Protein AF-Q5XVR6-F1 (afdb_monomer_lite)

Foldseek 3Di:
DDDDDAPAAEDEEEAQDKDKDKFFAPDDPDFQQAKWKWFDDPPRDIDTDDAPDCDPPDQKYQDDGRDRIRMIIGGRDDQVNFGKMWIAHPVGHTGHIYGYHYDYPPPPPVQPLVNVLVPLPPDDCVVVVVLLVQLVVLLVVLVVVVVVVVCVVPVPDDDDDDSLLVLLQLVLVLSSDDDPSNVVSCVNSRHDPPSSCNLVSSVVVQVVCVVPDDHDDDDDDDPVDDDDPSSVVSSVD

Sequence (237 aa):
SLKVESFHTTVKVLEGSNVFLPCYLPSTSGVISNARWFKETGAGQRTRLNTEDVTSGEKIELLSPNEQDQTIMMREVATGDAGVYVCESVTGEKLNSLHLEVEALPTSSPRSCNDLVEELQPCQEENSRTAEPILRESMTEFSMKLYSYLKQEQPSSNLLFSPISIGSILSHLLLGASGNTRMALEGAICVPHDFHCVHLQMKKQKEKMGESLQMASQIYYNSQMNLSESFSRRSVE

Radius of gyration: 27.75 Å; chains: 1; bounding box: 68×44×72 Å

Secondary structure (DSSP, 8-state):
-------EEEEEEETT--EEE--B----SS---PPEEEEEETTTEEEEPP-S---TT-SEEESSTTSSB-PEEE-S--GGG-EEEEEE-TT--EEEEEEEEEEPP-------HHHHHHTS----GGGHHHHHHHHHHHHHHHHHHHHHHHHHHSTTS-----HHHHHHHHHHHHTT--HHHHHHHHHHTTPPTT-TTHHHHHHHHHHHHTTT----------TTS---HHHHHHHH-

InterPro domains:
  IPR000215 Serpin family [PTHR11461] (136-234)
  IPR003599 Immunoglobulin domain subtype [SM00409] (8-103)
  IPR007110 Immunoglobulin-like domain [PS50835] (1-103)
  IPR013106 Immunoglobulin V-set domain [PF07686] (9-93)
  IPR013783 Immunoglobulin-like fold [G3DSA:2.60.40.10] (2-107)
  IPR023796 Serpin domain [PF00079] (138-234)
  IPR036179 Immunoglobulin-like domain superfamily [SSF48726] (9-103)
  IPR036186 Serpin superfamily [SSF56574] (100-234)
  IPR042178 Serpin superfamily, domain 1 [G3DSA:3.30.497.10] (110-237)

pLDDT: mean 81.24, std 14.94, range [28.8, 97.25]

Structure (mmCIF, N/CA/C/O backbone):
data_AF-Q5XVR6-F1
#
_entry.id   AF-Q5XVR6-F1
#
loop_
_atom_site.group_PDB
_atom_site.id
_atom_site.type_symbol
_atom_site.label_atom_id
_atom_site.label_alt_id
_atom_site.label_comp_id
_atom_site.label_asym_id
_atom_site.label_entity_id
_atom_site.label_seq_id
_atom_site.pdbx_PDB_ins_code
_atom_site.Cartn_x
_atom_site.Cartn_y
_atom_site.Cartn_z
_atom_site.occupancy
_atom_site.B_iso_or_equiv
_atom_site.auth_seq_id
_atom_site.auth_comp_id
_atom_site.auth_asym_id
_atom_site.auth_atom_id
_atom_site.pdbx_PDB_model_num
ATOM 1 N N . SER A 1 1 ? 45.747 11.291 -29.936 1.00 33.72 1 SER A N 1
ATOM 2 C CA . SER A 1 1 ? 44.433 10.688 -30.219 1.00 33.72 1 SER A CA 1
ATOM 3 C C . SER A 1 1 ? 43.939 9.963 -28.987 1.00 33.72 1 SER A C 1
ATOM 5 O O . SER A 1 1 ? 44.465 8.904 -28.671 1.00 33.72 1 SER A O 1
ATOM 7 N N . LEU A 1 2 ? 43.008 10.568 -28.250 1.00 28.80 2 LEU A N 1
ATOM 8 C CA . LEU A 1 2 ? 42.345 9.928 -27.114 1.00 28.80 2 LEU A CA 1
ATOM 9 C C . LEU A 1 2 ? 41.277 8.986 -27.679 1.00 28.80 2 LEU A C 1
ATOM 11 O O . LEU A 1 2 ? 40.280 9.443 -28.227 1.00 28.80 2 LEU A O 1
ATOM 15 N N . LYS A 1 3 ? 41.534 7.677 -27.625 1.00 34.81 3 LYS A N 1
ATOM 16 C CA . LYS A 1 3 ? 40.495 6.667 -27.838 1.00 34.81 3 LYS A CA 1
ATOM 17 C C . LYS A 1 3 ? 39.610 6.688 -26.596 1.00 34.81 3 LYS A C 1
ATOM 19 O O . LYS A 1 3 ? 40.094 6.370 -25.516 1.00 34.81 3 LYS A O 1
ATOM 24 N N . VAL A 1 4 ? 38.358 7.104 -26.754 1.00 38.78 4 VAL A N 1
ATOM 25 C CA . VAL A 1 4 ? 37.340 6.968 -25.711 1.00 38.78 4 VAL A CA 1
ATOM 26 C C . VAL A 1 4 ? 37.081 5.472 -25.550 1.00 38.78 4 VAL A C 1
ATOM 28 O O . VAL A 1 4 ? 36.631 4.811 -26.486 1.00 38.78 4 VAL A O 1
ATOM 31 N N . GLU A 1 5 ? 37.472 4.919 -24.403 1.00 39.38 5 GLU A N 1
ATOM 32 C CA . GLU A 1 5 ? 37.123 3.554 -24.020 1.00 39.38 5 GLU A CA 1
ATOM 33 C C . GLU A 1 5 ? 35.600 3.449 -23.929 1.00 39.38 5 GLU A C 1
ATOM 35 O O . GLU A 1 5 ? 34.937 4.297 -23.332 1.00 39.38 5 GLU A O 1
ATOM 40 N N . SER A 1 6 ? 35.034 2.422 -24.561 1.00 42.25 6 SER A N 1
ATOM 41 C CA . SER A 1 6 ? 33.607 2.142 -24.482 1.00 42.25 6 SER A CA 1
ATOM 42 C C . SER A 1 6 ? 33.253 1.784 -23.039 1.00 42.25 6 SER A C 1
ATOM 44 O O . SER A 1 6 ? 33.549 0.676 -22.585 1.00 42.25 6 SER A O 1
ATOM 46 N N . PHE A 1 7 ? 32.624 2.705 -22.317 1.00 50.38 7 PHE A N 1
ATOM 47 C CA . PHE A 1 7 ? 32.048 2.403 -21.015 1.00 50.38 7 PHE A CA 1
ATOM 48 C C . PHE A 1 7 ? 30.851 1.476 -21.227 1.00 50.38 7 PHE A C 1
ATOM 50 O O . PHE A 1 7 ? 29.855 1.852 -21.836 1.00 50.38 7 PHE A O 1
ATOM 57 N N . HIS A 1 8 ? 30.970 0.233 -20.768 1.00 59.25 8 HIS A N 1
ATOM 58 C CA . HIS A 1 8 ? 29.839 -0.679 -20.691 1.00 59.25 8 HIS A CA 1
ATOM 59 C C . HIS A 1 8 ? 29.049 -0.336 -19.425 1.00 59.25 8 HIS A C 1
ATOM 61 O O . HIS A 1 8 ? 29.353 -0.831 -18.339 1.00 59.25 8 HIS A O 1
ATOM 67 N N . THR A 1 9 ? 28.081 0.569 -19.542 1.00 77.12 9 THR A N 1
ATOM 68 C CA . THR A 1 9 ? 27.256 0.990 -18.405 1.00 77.12 9 THR A CA 1
ATOM 69 C C . THR A 1 9 ? 26.100 0.016 -18.219 1.00 77.12 9 THR A C 1
ATOM 71 O O . THR A 1 9 ? 25.254 -0.127 -19.098 1.00 77.12 9 THR A O 1
ATOM 74 N N . THR A 1 10 ? 26.039 -0.639 -17.063 1.00 85.62 10 THR A N 1
ATOM 75 C CA . THR A 1 10 ? 24.882 -1.452 -16.675 1.00 85.62 10 THR A CA 1
ATOM 76 C C . THR A 1 10 ? 23.878 -0.588 -15.917 1.00 85.62 10 THR A C 1
ATOM 78 O O . THR A 1 10 ? 24.240 0.070 -14.942 1.00 85.62 10 THR A O 1
ATOM 81 N N . VAL A 1 11 ? 22.619 -0.602 -16.349 1.00 87.56 11 VAL A N 1
ATOM 82 C CA . VAL A 1 11 ? 21.493 0.080 -15.703 1.00 87.56 11 VAL A CA 1
ATOM 83 C C . VAL A 1 11 ? 20.577 -0.992 -15.128 1.00 87.56 11 VAL A C 1
ATOM 85 O O . VAL A 1 11 ? 20.012 -1.778 -15.884 1.00 87.56 11 VAL A O 1
ATOM 88 N N . LYS A 1 12 ? 20.456 -1.041 -13.800 1.00 89.38 12 LYS A N 1
ATOM 89 C CA . LYS A 1 12 ? 19.597 -1.999 -13.094 1.00 89.38 12 LYS A CA 1
ATOM 90 C C . LYS A 1 12 ? 18.332 -1.303 -12.623 1.00 89.38 12 LYS A C 1
ATOM 92 O O . LYS A 1 12 ? 18.423 -0.275 -11.951 1.00 89.38 12 LYS A O 1
ATOM 97 N N . VAL A 1 13 ? 17.176 -1.849 -12.974 1.00 90.06 13 VAL A N 1
ATOM 98 C CA . VAL A 1 13 ? 15.868 -1.290 -12.613 1.00 90.06 13 VAL A CA 1
ATOM 99 C C . VAL A 1 13 ? 14.882 -2.391 -12.262 1.00 90.06 13 VAL A C 1
ATOM 101 O O . VAL A 1 13 ? 14.986 -3.509 -12.759 1.00 90.06 13 VAL A O 1
ATOM 104 N N . LEU A 1 14 ? 13.908 -2.055 -11.420 1.00 87.56 14 LEU A N 1
ATOM 105 C CA . LEU A 1 14 ? 12.785 -2.934 -11.114 1.00 87.56 14 LEU A CA 1
ATOM 106 C C . LEU A 1 14 ? 11.723 -2.829 -12.212 1.00 87.56 14 LEU A C 1
ATOM 108 O O . LEU A 1 14 ? 11.466 -1.739 -12.733 1.00 87.56 14 LEU A O 1
ATOM 112 N N . GLU A 1 15 ? 11.073 -3.945 -12.518 1.00 88.88 15 GLU A N 1
ATOM 113 C CA . GLU A 1 15 ? 9.907 -3.995 -13.402 1.00 88.88 15 GLU A CA 1
ATOM 114 C C . GLU A 1 15 ? 8.838 -2.954 -13.005 1.00 88.88 15 GLU A C 1
ATOM 116 O O . GLU A 1 15 ? 8.570 -2.729 -11.825 1.00 88.88 15 GLU A O 1
ATOM 121 N N . GLY A 1 16 ? 8.254 -2.277 -13.996 1.00 86.19 16 GLY A N 1
ATOM 122 C CA . GLY A 1 16 ? 7.295 -1.181 -13.817 1.00 86.19 16 GLY A CA 1
ATOM 123 C C . GLY A 1 16 ? 7.924 0.198 -13.578 1.00 86.19 16 GLY A C 1
ATOM 124 O O . GLY A 1 16 ? 7.210 1.198 -13.583 1.00 86.19 16 GLY A O 1
ATOM 125 N N . SER A 1 17 ? 9.247 0.291 -13.412 1.00 87.00 17 SER A N 1
ATOM 126 C CA . SER A 1 17 ? 9.938 1.580 -13.258 1.00 87.00 17 SER A CA 1
ATOM 127 C C . SER A 1 17 ? 10.054 2.342 -14.583 1.00 87.00 17 SER A C 1
ATOM 129 O O . SER A 1 17 ? 10.105 1.749 -15.660 1.00 87.00 17 SER A O 1
ATOM 131 N N . ASN A 1 18 ? 10.187 3.667 -14.503 1.00 90.88 18 ASN A N 1
ATOM 132 C CA . ASN A 1 18 ? 10.639 4.475 -15.636 1.00 90.88 18 ASN A CA 1
ATOM 133 C C . ASN A 1 18 ? 12.169 4.563 -15.607 1.00 90.88 18 ASN A C 1
ATOM 135 O O . ASN A 1 18 ? 12.745 4.900 -14.570 1.00 90.88 18 ASN A O 1
ATOM 139 N N . VAL A 1 19 ? 12.829 4.275 -16.729 1.00 91.25 19 VAL A N 1
ATOM 140 C CA . VAL A 1 19 ? 14.295 4.299 -16.844 1.00 91.25 19 VAL A CA 1
ATOM 141 C C . VAL A 1 19 ? 14.758 5.364 -17.827 1.00 91.25 19 VAL A C 1
ATOM 143 O O . VAL A 1 19 ? 14.119 5.612 -18.847 1.00 91.25 19 VAL A O 1
ATOM 146 N N . PHE A 1 20 ? 15.901 5.969 -17.524 1.00 91.50 20 PHE A N 1
ATOM 147 C CA . PHE A 1 20 ? 16.569 6.950 -18.367 1.00 91.50 20 PHE A CA 1
ATOM 148 C C . PHE A 1 20 ? 17.830 6.325 -18.953 1.00 91.50 20 PHE A C 1
ATOM 150 O O . PHE A 1 20 ? 18.689 5.848 -18.209 1.00 91.50 20 PHE A O 1
ATOM 157 N N . LEU A 1 21 ? 17.942 6.315 -20.279 1.00 91.75 21 LEU A N 1
ATOM 158 C CA . LEU A 1 21 ? 19.109 5.789 -20.982 1.00 91.75 21 LEU A CA 1
ATOM 159 C C . LEU A 1 21 ? 19.902 6.971 -21.552 1.00 91.75 21 LEU A C 1
ATOM 161 O O . LEU A 1 21 ? 19.487 7.541 -22.565 1.00 91.75 21 LEU A O 1
ATOM 165 N N . PRO A 1 22 ? 21.002 7.385 -20.896 1.00 90.94 22 PRO A N 1
ATOM 166 C CA . PRO A 1 22 ? 21.717 8.594 -21.271 1.00 90.94 22 PRO A CA 1
ATOM 167 C C . PRO A 1 22 ? 22.461 8.453 -22.596 1.00 90.94 22 PRO A C 1
ATOM 169 O O . PRO A 1 22 ? 23.101 7.432 -22.872 1.00 90.94 22 PRO A O 1
ATOM 172 N N . CYS A 1 23 ? 22.440 9.517 -23.390 1.00 89.62 23 CYS A N 1
ATOM 173 C CA . CYS A 1 23 ? 23.279 9.662 -24.571 1.00 89.62 23 CYS A CA 1
ATOM 174 C C . CYS A 1 23 ? 23.603 11.134 -24.801 1.00 89.62 23 CYS A C 1
ATOM 176 O O . CYS A 1 23 ? 22.724 11.977 -24.688 1.00 89.62 23 CYS A O 1
ATOM 178 N N . TYR A 1 24 ? 24.853 11.437 -25.148 1.00 88.62 24 TYR A N 1
ATOM 179 C CA . TYR A 1 24 ? 25.312 12.808 -25.349 1.00 88.62 24 TYR A CA 1
ATOM 180 C C . TYR A 1 24 ? 26.032 12.935 -26.687 1.00 88.62 24 TYR A C 1
ATOM 182 O O . TYR A 1 24 ? 26.914 12.134 -27.006 1.00 88.62 24 TYR A O 1
ATOM 190 N N . LEU A 1 25 ? 25.663 13.947 -27.468 1.00 85.19 25 LEU A N 1
ATOM 191 C CA . LEU A 1 25 ? 26.354 14.294 -28.705 1.00 85.19 25 LEU A CA 1
ATOM 192 C C . LEU A 1 25 ? 27.639 15.077 -28.396 1.00 85.19 25 LEU A C 1
ATOM 194 O O . LEU A 1 25 ? 27.629 15.966 -27.541 1.00 85.19 25 LEU A O 1
ATOM 198 N N . PRO A 1 26 ? 28.748 14.804 -29.104 1.00 80.94 26 PRO A N 1
ATOM 199 C CA . PRO A 1 26 ? 29.970 15.577 -28.946 1.00 80.94 26 PRO A CA 1
ATOM 200 C C . PRO A 1 26 ? 29.755 17.019 -29.419 1.00 80.94 26 PRO A C 1
ATOM 202 O O . PRO A 1 26 ? 29.206 17.257 -30.499 1.00 80.94 26 PRO A O 1
ATOM 205 N N . SER A 1 27 ? 30.228 17.986 -28.627 1.00 66.69 27 SER A N 1
ATOM 206 C CA . SER A 1 27 ? 30.150 19.421 -28.918 1.00 66.69 27 SER A CA 1
ATOM 207 C C . SER A 1 27 ? 30.894 19.762 -30.213 1.00 66.69 27 SER A C 1
ATOM 209 O O . SER A 1 27 ? 32.090 20.050 -30.207 1.00 66.69 27 SER A O 1
ATOM 211 N N . THR A 1 28 ? 30.192 19.722 -31.342 1.00 61.66 28 THR A N 1
ATOM 212 C CA . THR A 1 28 ? 30.708 20.110 -32.657 1.00 61.66 28 THR A CA 1
ATOM 213 C C . THR A 1 28 ? 29.860 21.247 -33.214 1.00 61.66 28 THR A C 1
ATOM 215 O O . THR A 1 28 ? 28.636 21.242 -33.113 1.00 61.66 28 THR A O 1
ATOM 218 N N . SER A 1 29 ? 30.520 22.268 -33.760 1.00 50.69 29 SER A N 1
ATOM 219 C CA . SER A 1 29 ? 29.874 23.435 -34.361 1.00 50.69 29 SER A CA 1
ATOM 220 C C . SER A 1 29 ? 29.148 23.017 -35.645 1.00 50.69 29 SER A C 1
ATOM 222 O O . SER A 1 29 ? 29.758 22.950 -36.710 1.00 50.69 29 SER A O 1
ATOM 224 N N . GLY A 1 30 ? 27.859 22.692 -35.551 1.00 61.34 30 GLY A N 1
ATOM 225 C CA . GLY A 1 30 ? 27.055 22.224 -36.679 1.00 61.34 30 GLY A CA 1
ATOM 226 C C . GLY A 1 30 ? 25.584 22.010 -36.322 1.00 61.34 30 GLY A C 1
ATOM 227 O O . GLY A 1 30 ? 25.184 22.157 -35.170 1.00 61.34 30 GLY A O 1
ATOM 228 N N . VAL A 1 31 ? 24.774 21.686 -37.334 1.00 61.66 31 VAL A N 1
ATOM 229 C CA . VAL A 1 31 ? 23.344 21.365 -37.190 1.00 61.66 31 VAL A CA 1
ATOM 230 C C . VAL A 1 31 ? 23.194 20.131 -36.296 1.00 61.66 31 VAL A C 1
ATOM 23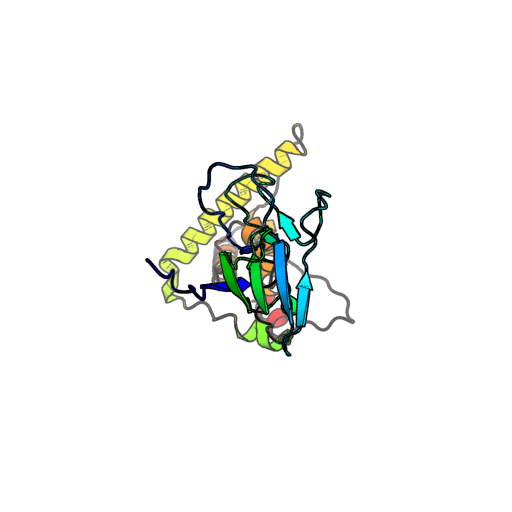2 O O . VAL A 1 31 ? 23.618 19.039 -36.677 1.00 61.66 31 VAL A O 1
ATOM 235 N N . ILE A 1 32 ? 22.597 20.301 -35.114 1.00 67.12 32 ILE A N 1
ATOM 236 C CA . ILE A 1 32 ? 22.328 19.199 -34.185 1.00 67.12 32 ILE A CA 1
ATOM 237 C C . ILE A 1 32 ? 21.223 18.338 -34.796 1.00 67.12 32 ILE A C 1
ATOM 239 O O . ILE A 1 32 ? 20.110 18.806 -35.018 1.00 67.12 32 ILE A O 1
ATOM 243 N N . SER A 1 33 ? 21.555 17.090 -35.115 1.00 79.81 33 SER A N 1
ATOM 244 C CA . SER A 1 33 ? 20.595 16.088 -35.579 1.00 79.81 33 SER A CA 1
ATOM 245 C C . SER A 1 33 ? 20.430 15.026 -34.501 1.00 79.81 33 SER A C 1
ATOM 247 O O . SER A 1 33 ? 21.431 14.599 -33.923 1.00 79.81 33 SER A O 1
ATOM 249 N N . ASN A 1 34 ? 19.191 14.591 -34.259 1.00 86.38 34 ASN A N 1
ATOM 250 C CA . ASN A 1 34 ? 18.894 13.625 -33.203 1.00 86.38 34 ASN A CA 1
ATOM 251 C C . ASN A 1 34 ? 19.682 12.322 -33.368 1.00 86.38 34 ASN A C 1
ATOM 253 O O . ASN A 1 34 ? 19.865 11.816 -34.483 1.00 86.38 34 ASN A O 1
ATOM 257 N N . ALA A 1 35 ? 20.120 11.764 -32.243 1.00 88.12 35 ALA A N 1
ATOM 258 C CA . ALA A 1 35 ? 20.771 10.466 -32.219 1.00 88.12 35 ALA A CA 1
ATOM 259 C C . ALA A 1 35 ? 19.776 9.344 -32.556 1.00 88.12 35 ALA A C 1
ATOM 261 O O . ALA A 1 35 ? 18.566 9.452 -32.349 1.00 88.12 35 ALA A O 1
ATOM 262 N N . ARG A 1 36 ? 20.295 8.240 -33.090 1.00 91.31 36 ARG A N 1
ATOM 263 C CA . ARG A 1 36 ? 19.524 7.041 -33.417 1.00 91.31 36 ARG A CA 1
ATOM 264 C C . ARG A 1 36 ? 19.728 6.001 -32.331 1.00 91.31 36 ARG A C 1
ATOM 266 O O . ARG A 1 36 ? 20.860 5.628 -32.033 1.00 91.31 36 ARG A O 1
ATOM 273 N N . TRP A 1 37 ? 18.622 5.500 -31.801 1.00 92.50 37 TRP A N 1
ATOM 274 C CA . TRP A 1 37 ? 18.632 4.461 -30.784 1.00 92.50 37 TRP A CA 1
ATOM 275 C C . TRP A 1 37 ? 18.307 3.086 -31.361 1.00 92.50 37 TRP A C 1
ATOM 277 O O . TRP A 1 37 ? 17.413 2.929 -32.199 1.00 92.50 37 TRP A O 1
ATOM 287 N N . PHE A 1 38 ? 19.025 2.077 -30.875 1.00 92.38 38 PHE A N 1
ATOM 288 C CA . PHE A 1 38 ? 18.865 0.685 -31.272 1.00 92.38 38 PHE A CA 1
ATOM 289 C C . PHE A 1 38 ? 18.810 -0.227 -30.048 1.00 92.38 38 PHE A C 1
ATOM 291 O O . PHE A 1 38 ? 19.564 -0.033 -29.097 1.00 92.38 38 PHE A O 1
ATOM 298 N N . LYS A 1 39 ? 17.961 -1.256 -30.105 1.00 91.44 39 LYS A N 1
ATOM 299 C CA . LYS A 1 39 ? 17.996 -2.402 -29.188 1.00 91.44 39 LYS A CA 1
ATOM 300 C C . LYS A 1 39 ? 18.640 -3.586 -29.901 1.00 91.44 39 LYS A C 1
ATOM 302 O O . LYS A 1 39 ? 18.165 -4.000 -30.963 1.00 91.44 39 LYS A O 1
ATOM 307 N N . GLU A 1 40 ? 19.708 -4.131 -29.335 1.00 88.75 40 GLU A N 1
ATOM 308 C CA . GLU A 1 40 ? 20.308 -5.374 -29.813 1.00 88.75 40 GLU A CA 1
ATOM 309 C C . GLU A 1 40 ? 19.483 -6.563 -29.314 1.00 88.75 40 GLU A C 1
ATOM 311 O O . GLU A 1 40 ? 19.281 -6.766 -28.116 1.00 88.75 40 GLU A O 1
ATOM 316 N N . THR A 1 41 ? 18.990 -7.354 -30.257 1.00 72.12 41 THR A N 1
ATOM 317 C CA . THR A 1 41 ? 18.367 -8.654 -30.011 1.00 72.12 41 THR A CA 1
ATOM 318 C C . THR A 1 41 ? 19.427 -9.724 -30.270 1.00 72.12 41 THR A C 1
ATOM 320 O O . THR A 1 41 ? 20.189 -9.609 -31.230 1.00 72.12 41 THR A O 1
ATOM 323 N N . GLY A 1 42 ? 19.539 -10.737 -29.404 1.00 60.91 42 GLY A N 1
ATOM 324 C CA . GLY A 1 42 ? 20.572 -11.776 -29.530 1.00 60.91 42 GLY A CA 1
ATOM 325 C C . GLY A 1 42 ? 20.681 -12.344 -30.956 1.00 60.91 42 GLY A C 1
ATOM 326 O O . GLY A 1 42 ? 19.676 -12.445 -31.652 1.00 60.91 42 GLY A O 1
ATOM 327 N N . ALA A 1 43 ? 21.905 -12.709 -31.368 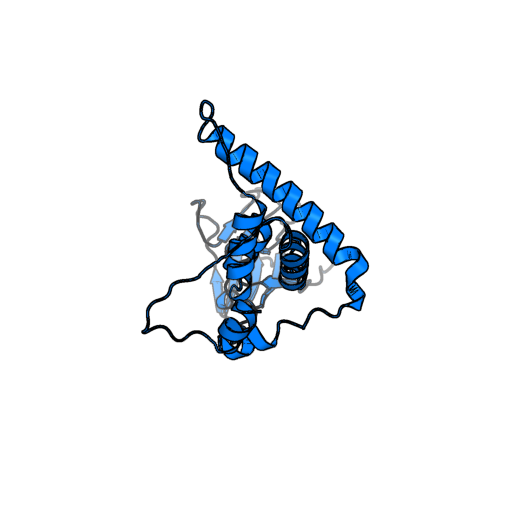1.00 60.59 43 ALA A N 1
ATOM 328 C CA . ALA A 1 43 ? 22.320 -13.090 -32.735 1.00 60.59 43 ALA A CA 1
ATOM 329 C C . ALA A 1 43 ? 22.731 -11.944 -33.693 1.00 60.59 43 ALA A C 1
ATOM 331 O O . ALA A 1 43 ? 22.757 -12.131 -34.907 1.00 60.59 43 ALA A O 1
ATOM 332 N N . GLY A 1 44 ? 23.119 -10.774 -33.167 1.00 66.19 44 GLY A N 1
ATOM 333 C CA . GLY A 1 44 ? 23.686 -9.675 -33.973 1.00 66.19 44 GLY A CA 1
ATOM 334 C C . GLY A 1 44 ? 22.649 -8.879 -34.773 1.00 66.19 44 GLY A C 1
ATOM 335 O O . GLY A 1 44 ? 23.006 -8.051 -35.611 1.00 66.19 44 GLY A O 1
ATOM 336 N N . GLN A 1 45 ? 21.364 -9.116 -34.511 1.00 75.00 45 GLN A N 1
ATOM 337 C CA . GLN A 1 45 ? 20.259 -8.375 -35.097 1.00 75.00 45 GLN A CA 1
ATOM 338 C C . GLN A 1 45 ? 19.935 -7.171 -34.203 1.00 75.00 45 GLN A C 1
ATOM 340 O O . GLN A 1 45 ? 19.836 -7.302 -32.985 1.00 75.00 45 GLN A O 1
ATOM 345 N N . ARG A 1 46 ? 19.773 -5.984 -34.794 1.00 87.31 46 ARG A N 1
ATOM 346 C CA . ARG A 1 46 ? 19.418 -4.757 -34.064 1.00 87.31 46 ARG A CA 1
ATOM 347 C C . ARG A 1 46 ? 18.112 -4.172 -34.582 1.00 87.31 46 ARG A C 1
ATOM 349 O O . ARG A 1 46 ? 17.898 -4.120 -35.792 1.00 87.31 46 ARG A O 1
ATOM 356 N N . THR A 1 47 ? 17.267 -3.709 -33.669 1.00 88.75 47 THR A N 1
ATOM 357 C CA . THR A 1 47 ? 15.986 -3.061 -33.977 1.00 88.75 47 THR A CA 1
ATOM 358 C C . THR A 1 47 ? 16.099 -1.572 -33.688 1.00 88.75 47 THR A C 1
ATOM 360 O O . THR A 1 47 ? 16.523 -1.192 -32.598 1.00 88.75 47 THR A O 1
ATOM 363 N N . ARG A 1 48 ? 15.744 -0.722 -34.659 1.00 89.12 48 ARG A N 1
ATOM 364 C CA . ARG A 1 48 ? 15.701 0.734 -34.464 1.00 89.12 48 ARG A CA 1
ATOM 365 C C . ARG A 1 48 ? 14.501 1.090 -33.586 1.00 89.12 48 ARG A C 1
ATOM 367 O O . ARG A 1 48 ? 13.399 0.621 -33.854 1.00 89.12 48 ARG A O 1
ATOM 374 N N . LEU A 1 49 ? 14.722 1.914 -32.567 1.00 89.19 49 LEU A N 1
ATOM 375 C CA . LEU A 1 49 ? 13.656 2.430 -31.711 1.00 89.19 49 LEU A CA 1
ATOM 376 C C . LEU A 1 49 ? 12.989 3.636 -32.377 1.00 89.19 49 LEU A C 1
ATOM 378 O O . LEU A 1 49 ? 13.674 4.447 -33.007 1.00 89.19 49 LEU A O 1
ATOM 382 N N . ASN A 1 50 ? 11.662 3.740 -32.257 1.00 83.81 50 ASN A N 1
ATOM 383 C CA . ASN A 1 50 ? 10.951 4.946 -32.666 1.00 83.81 50 ASN A CA 1
ATOM 384 C C . ASN A 1 50 ? 11.166 6.013 -31.591 1.00 83.81 50 ASN A C 1
ATOM 386 O O . ASN A 1 50 ? 10.820 5.801 -30.435 1.00 83.81 50 ASN A O 1
ATOM 390 N N . THR A 1 51 ? 11.809 7.113 -31.966 1.00 79.88 51 THR A N 1
ATOM 391 C CA . THR A 1 51 ? 12.061 8.270 -31.091 1.00 79.88 51 THR A CA 1
ATOM 392 C C . THR A 1 51 ? 11.656 9.578 -31.773 1.00 79.88 51 THR A C 1
ATOM 394 O O . THR A 1 51 ? 11.997 10.654 -31.291 1.00 79.88 51 THR A O 1
ATOM 397 N N . GLU A 1 52 ? 11.017 9.487 -32.944 1.00 68.06 52 GLU A N 1
ATOM 398 C CA . GLU A 1 52 ? 10.619 10.628 -33.776 1.00 68.06 52 GLU A CA 1
ATOM 399 C C . GLU A 1 52 ? 9.141 10.998 -33.562 1.00 68.06 52 GLU A C 1
ATOM 401 O O . GLU A 1 52 ? 8.775 12.156 -33.767 1.00 68.06 52 GLU A O 1
ATOM 406 N N . ASP A 1 53 ? 8.310 10.057 -33.095 1.00 62.59 53 ASP A N 1
ATOM 407 C CA . ASP A 1 53 ? 6.917 10.315 -32.731 1.00 62.59 53 ASP A CA 1
ATOM 408 C C . ASP A 1 53 ? 6.823 10.938 -31.333 1.00 62.59 53 ASP A C 1
ATOM 410 O O . ASP A 1 53 ? 7.015 10.299 -30.304 1.00 62.59 53 ASP A O 1
ATOM 414 N N . VAL A 1 54 ? 6.492 12.229 -31.291 1.00 57.97 54 VAL A N 1
ATOM 415 C CA . VAL A 1 54 ? 6.308 13.005 -30.049 1.00 57.97 54 VAL A CA 1
ATOM 416 C C . VAL A 1 54 ? 4.885 12.821 -29.494 1.00 57.97 54 VAL A C 1
ATOM 418 O O . VAL A 1 54 ? 4.286 13.734 -28.921 1.00 57.97 54 VAL A O 1
ATOM 421 N N . THR A 1 55 ? 4.271 11.658 -29.714 1.00 57.28 55 THR A N 1
ATOM 422 C CA . THR A 1 55 ? 2.936 11.380 -29.181 1.00 57.28 55 THR A CA 1
ATOM 423 C C . THR A 1 55 ? 3.033 11.007 -27.708 1.00 57.28 55 THR A C 1
ATOM 425 O O . THR A 1 55 ? 3.688 10.040 -27.328 1.00 57.28 55 THR A O 1
ATOM 428 N N . SER A 1 56 ? 2.354 11.782 -26.863 1.00 54.31 56 SER A N 1
ATOM 429 C CA . SER A 1 56 ? 2.294 11.524 -25.425 1.00 54.31 56 SER A CA 1
ATOM 430 C C . SER A 1 56 ? 1.715 10.130 -25.151 1.00 54.31 56 SER A C 1
ATOM 432 O O . SER A 1 56 ? 0.599 9.831 -25.576 1.00 54.31 56 SER A O 1
ATOM 434 N N . GLY A 1 57 ? 2.473 9.289 -24.442 1.00 60.75 57 GLY A N 1
ATOM 435 C CA . GLY A 1 57 ? 2.053 7.938 -24.055 1.00 60.75 57 GLY A CA 1
ATOM 436 C C . GLY A 1 57 ? 2.778 6.793 -24.764 1.00 60.75 57 GLY A C 1
ATOM 437 O O . GLY A 1 57 ? 2.478 5.637 -24.471 1.00 60.75 57 GLY A O 1
ATOM 438 N N . GLU A 1 58 ? 3.737 7.067 -25.654 1.00 78.38 58 GLU A N 1
ATOM 439 C CA . GLU A 1 58 ? 4.612 6.009 -26.165 1.00 78.38 58 GLU A CA 1
ATOM 440 C C . GLU A 1 58 ? 5.502 5.418 -25.062 1.00 78.38 58 GLU A C 1
ATOM 442 O O . GLU A 1 58 ? 5.873 6.075 -24.085 1.00 78.38 58 GLU A O 1
ATOM 447 N N . LYS A 1 59 ? 5.862 4.142 -25.235 1.00 86.25 59 LYS A N 1
ATOM 448 C CA . LYS A 1 59 ? 6.725 3.411 -24.300 1.00 86.25 59 LYS A CA 1
ATOM 449 C C . LYS A 1 59 ? 8.125 4.024 -24.196 1.00 86.25 59 LYS A C 1
ATOM 451 O O . LYS A 1 59 ? 8.773 3.869 -23.164 1.00 86.25 59 LYS A O 1
ATOM 456 N N . ILE A 1 60 ? 8.595 4.682 -25.255 1.00 89.12 60 ILE A N 1
ATOM 457 C CA . ILE A 1 60 ? 9.923 5.292 -25.353 1.00 89.12 60 ILE A CA 1
ATOM 458 C C . ILE A 1 60 ? 9.757 6.728 -25.836 1.00 89.12 60 ILE A C 1
ATOM 460 O O . ILE A 1 60 ? 9.030 6.970 -26.790 1.00 89.12 60 ILE A O 1
ATOM 464 N N . GLU A 1 61 ? 10.440 7.667 -25.190 1.00 88.12 61 GLU A N 1
ATOM 465 C CA . GLU A 1 61 ? 10.333 9.099 -25.473 1.00 88.12 61 GLU A CA 1
ATOM 466 C C . GLU A 1 61 ? 11.720 9.751 -25.444 1.00 88.12 61 GLU A C 1
ATOM 468 O O . GLU A 1 61 ? 12.502 9.515 -24.521 1.00 88.12 61 GLU A O 1
ATOM 473 N N . LEU A 1 62 ? 12.035 10.579 -26.444 1.00 87.88 62 LEU A N 1
ATOM 474 C CA . LEU A 1 62 ? 13.233 11.424 -26.439 1.00 87.88 62 LEU A CA 1
ATOM 475 C C . LEU A 1 62 ? 12.953 12.703 -25.644 1.00 87.88 62 LEU A C 1
ATOM 477 O O . LEU A 1 62 ? 12.058 13.462 -26.004 1.00 87.88 62 LEU A O 1
ATOM 481 N N . LEU A 1 63 ? 13.735 12.957 -24.592 1.00 85.88 63 LEU A N 1
ATOM 482 C CA . LEU A 1 63 ? 13.462 14.057 -23.658 1.00 85.88 63 LEU A CA 1
ATOM 483 C C . LEU A 1 63 ? 13.751 15.444 -24.233 1.00 85.88 63 LEU A C 1
ATOM 485 O O . LEU A 1 63 ? 12.976 16.373 -24.016 1.00 85.88 63 LEU A O 1
ATOM 489 N N . SER A 1 64 ? 14.856 15.565 -24.970 1.00 83.81 64 SER A N 1
ATOM 490 C CA . SER A 1 64 ? 15.354 16.839 -25.496 1.00 83.81 64 SER A CA 1
ATOM 491 C C . SER A 1 64 ? 15.680 16.738 -26.992 1.00 83.81 64 SER A C 1
ATOM 493 O O . SER A 1 64 ? 16.842 16.592 -27.385 1.00 83.81 64 SER A O 1
ATOM 495 N N . PRO A 1 65 ? 14.671 16.789 -27.880 1.00 83.50 65 PRO A N 1
ATOM 496 C CA . PRO A 1 65 ? 14.909 16.796 -29.318 1.00 83.50 65 PRO A CA 1
ATOM 497 C C . PRO A 1 65 ? 15.768 17.997 -29.745 1.00 83.50 65 PRO A C 1
ATOM 499 O O . PRO A 1 65 ? 15.511 19.132 -29.356 1.00 83.50 65 PRO A O 1
ATOM 502 N N . ASN A 1 66 ? 16.738 17.755 -30.624 1.00 83.12 66 ASN A N 1
ATOM 503 C CA . ASN A 1 66 ? 17.668 18.727 -31.209 1.00 83.12 66 ASN A CA 1
ATOM 504 C C . ASN A 1 66 ? 18.641 19.386 -30.215 1.00 83.12 66 ASN A C 1
ATOM 506 O O . ASN A 1 66 ? 19.235 20.419 -30.532 1.00 83.12 66 ASN A O 1
ATOM 510 N N . GLU A 1 67 ? 18.844 18.789 -29.040 1.00 84.69 67 GLU A N 1
ATOM 511 C CA . GLU A 1 67 ? 19.847 19.224 -28.064 1.00 84.69 67 GLU A CA 1
ATOM 512 C C . GLU A 1 67 ? 21.059 18.280 -28.020 1.00 84.69 67 GLU A C 1
ATOM 514 O O . GLU A 1 67 ? 21.088 17.227 -28.652 1.00 84.69 67 GLU A O 1
ATOM 519 N N . GLN A 1 68 ? 22.107 18.653 -27.280 1.00 84.56 68 GLN A N 1
ATOM 520 C CA . GLN A 1 68 ? 23.259 17.763 -27.081 1.00 84.56 68 GLN A CA 1
ATOM 521 C C . GLN A 1 68 ? 22.904 16.541 -26.232 1.00 84.56 68 GLN A C 1
ATOM 523 O O . GLN A 1 68 ? 23.471 15.470 -26.444 1.00 84.56 68 GLN A O 1
ATOM 528 N N . ASP A 1 69 ? 21.979 16.702 -25.285 1.00 88.12 69 ASP A N 1
ATOM 529 C CA . ASP A 1 69 ? 21.426 15.596 -24.518 1.00 88.12 69 ASP A CA 1
ATOM 530 C C . ASP A 1 69 ? 20.399 14.855 -25.378 1.00 88.12 69 ASP A C 1
ATOM 532 O O . ASP A 1 69 ? 19.430 15.433 -25.863 1.00 88.12 69 ASP A O 1
ATOM 536 N N . GLN A 1 70 ? 20.660 13.578 -25.612 1.00 89.62 70 GLN A N 1
ATOM 537 C CA . GLN A 1 70 ? 19.866 12.670 -26.432 1.00 89.62 70 GLN A CA 1
ATOM 538 C C . GLN A 1 70 ? 19.346 11.489 -25.600 1.00 89.62 70 GLN A C 1
ATOM 540 O O . GLN A 1 70 ? 19.131 10.387 -26.117 1.00 89.62 70 GLN A O 1
ATOM 545 N N . THR A 1 71 ? 19.174 11.714 -24.295 1.00 90.44 71 THR A N 1
ATOM 546 C CA . THR A 1 71 ? 18.627 10.748 -23.342 1.00 90.44 71 THR A CA 1
ATOM 547 C C . THR A 1 71 ? 17.187 10.383 -23.691 1.00 90.44 71 THR A C 1
ATOM 549 O O . THR A 1 71 ? 16.333 11.254 -23.880 1.00 90.44 71 THR A O 1
ATOM 552 N N . ILE A 1 72 ? 16.906 9.079 -23.721 1.00 91.44 72 ILE A N 1
ATOM 553 C CA . ILE A 1 72 ? 15.539 8.561 -23.844 1.00 91.44 72 ILE A CA 1
ATOM 554 C C . ILE A 1 72 ? 15.001 8.127 -22.482 1.00 91.44 72 ILE A C 1
ATOM 556 O O . ILE A 1 72 ? 15.734 7.576 -21.657 1.00 91.44 72 ILE A O 1
ATOM 560 N N . MET A 1 73 ? 13.708 8.350 -22.266 1.00 90.31 73 MET A N 1
ATOM 561 C CA . MET A 1 73 ? 12.944 7.759 -21.174 1.00 90.31 73 MET A CA 1
ATOM 562 C C . MET A 1 73 ? 12.190 6.543 -21.705 1.00 90.31 73 MET A C 1
ATOM 564 O O . MET A 1 73 ? 11.509 6.632 -22.723 1.00 90.31 73 MET A O 1
ATOM 568 N N . MET A 1 74 ? 12.280 5.418 -21.004 1.00 91.62 74 MET A N 1
ATOM 569 C CA . MET A 1 74 ? 11.429 4.257 -21.236 1.00 91.62 74 MET A CA 1
ATOM 570 C C . MET A 1 74 ? 10.496 4.071 -20.044 1.00 91.62 74 MET A C 1
ATOM 572 O O . MET A 1 74 ? 10.950 4.019 -18.899 1.00 91.62 74 MET A O 1
ATOM 576 N N . ARG A 1 75 ? 9.193 4.006 -20.321 1.00 90.12 75 ARG A N 1
ATOM 577 C CA . ARG A 1 75 ? 8.132 3.908 -19.316 1.00 90.12 75 ARG A CA 1
ATOM 578 C C . ARG A 1 75 ? 7.817 2.456 -18.993 1.00 90.12 75 ARG A C 1
ATOM 580 O O . ARG A 1 75 ? 7.846 1.620 -19.895 1.00 90.12 75 ARG A O 1
ATOM 587 N N . GLU A 1 76 ? 7.478 2.207 -17.730 1.00 89.31 76 GLU A N 1
ATOM 588 C CA . GLU A 1 76 ? 6.946 0.926 -17.244 1.00 89.31 76 GLU A CA 1
ATOM 589 C C . GLU A 1 76 ? 7.711 -0.287 -17.804 1.00 89.31 76 GLU A C 1
ATOM 591 O O . GLU A 1 76 ? 7.159 -1.142 -18.501 1.00 89.31 76 GLU A O 1
ATOM 596 N N . VAL A 1 77 ? 9.022 -0.326 -17.553 1.00 90.00 77 VAL A N 1
ATOM 597 C CA . VAL A 1 77 ? 9.906 -1.363 -18.105 1.00 90.00 77 VAL A CA 1
ATOM 598 C C . VAL A 1 77 ? 9.470 -2.764 -17.683 1.00 90.00 77 VAL A C 1
ATOM 600 O O . VAL A 1 77 ? 9.242 -3.026 -16.506 1.00 90.00 77 VAL A O 1
ATOM 603 N N . ALA A 1 78 ? 9.396 -3.682 -18.637 1.00 90.12 78 ALA A N 1
ATOM 604 C CA . ALA A 1 78 ? 9.109 -5.095 -18.428 1.00 90.12 78 ALA A CA 1
ATOM 605 C C . ALA A 1 78 ? 10.392 -5.928 -18.529 1.00 90.12 78 ALA A C 1
ATOM 607 O O . ALA A 1 78 ? 11.371 -5.524 -19.157 1.00 90.12 78 ALA A O 1
ATOM 608 N N . THR A 1 79 ? 10.384 -7.144 -17.986 1.00 87.00 79 THR A N 1
ATOM 609 C CA . THR A 1 79 ? 11.529 -8.077 -18.091 1.00 87.00 79 THR A CA 1
ATOM 610 C C . THR A 1 79 ? 11.981 -8.331 -19.537 1.00 87.00 79 THR A C 1
ATOM 612 O O . THR A 1 79 ? 13.176 -8.434 -19.810 1.00 87.00 79 THR A O 1
ATOM 615 N N . GLY A 1 80 ? 11.046 -8.347 -20.493 1.00 86.75 80 GLY A N 1
ATOM 616 C CA . GLY A 1 80 ? 11.342 -8.456 -21.929 1.00 86.75 80 GLY A CA 1
ATOM 617 C C . GLY A 1 80 ? 12.047 -7.233 -22.538 1.00 86.75 80 GLY A C 1
ATOM 618 O O . GLY A 1 80 ? 12.570 -7.302 -23.656 1.00 86.75 80 GLY A O 1
ATOM 619 N N . ASP A 1 81 ? 12.093 -6.107 -21.825 1.00 89.94 81 ASP A N 1
ATOM 620 C CA . ASP A 1 81 ? 12.813 -4.910 -22.255 1.00 89.94 81 ASP A CA 1
ATOM 621 C C . ASP A 1 81 ? 14.310 -4.980 -21.958 1.00 89.94 81 ASP A C 1
ATOM 623 O O . ASP A 1 81 ? 15.066 -4.219 -22.564 1.00 89.94 81 ASP A O 1
ATOM 627 N N . ALA A 1 82 ? 14.753 -5.921 -21.121 1.00 90.12 82 ALA A N 1
ATOM 628 C CA . ALA A 1 82 ? 16.166 -6.151 -20.857 1.00 90.12 82 ALA A CA 1
ATOM 629 C C . ALA A 1 82 ? 16.954 -6.390 -22.156 1.00 90.12 82 ALA A C 1
ATOM 631 O O . ALA A 1 82 ? 16.454 -6.960 -23.134 1.00 90.12 82 ALA A O 1
ATOM 632 N N . GLY A 1 83 ? 18.200 -5.924 -22.178 1.00 90.62 83 GLY A N 1
ATOM 633 C CA . GLY A 1 83 ? 19.060 -6.042 -23.351 1.00 90.62 83 GLY A CA 1
ATOM 634 C C . GLY A 1 83 ? 20.061 -4.908 -23.486 1.00 90.62 83 GLY A C 1
ATOM 635 O O . GLY A 1 83 ? 20.215 -4.069 -22.600 1.00 90.62 83 GLY A O 1
ATOM 636 N N . VAL A 1 84 ? 20.769 -4.901 -24.613 1.00 91.88 84 VAL A N 1
ATOM 637 C CA . VAL A 1 84 ? 21.768 -3.874 -24.911 1.00 91.88 84 VAL A CA 1
ATOM 638 C C . VAL A 1 84 ? 21.136 -2.784 -25.768 1.00 91.88 84 VAL A C 1
ATOM 640 O O . VAL A 1 84 ? 20.585 -3.055 -26.836 1.00 91.88 84 VAL A O 1
ATOM 643 N N . TYR A 1 85 ? 21.232 -1.550 -25.289 1.00 92.62 85 TYR A N 1
ATOM 644 C CA . TYR A 1 85 ? 20.769 -0.351 -25.970 1.00 92.62 85 TYR A CA 1
ATOM 645 C C . TYR A 1 85 ? 21.966 0.444 -26.466 1.00 92.62 85 TYR A C 1
ATOM 647 O O . TYR A 1 85 ? 22.906 0.716 -25.717 1.00 92.62 85 TYR A O 1
ATOM 655 N N . VAL A 1 86 ? 21.932 0.810 -27.742 1.00 92.62 86 VAL A N 1
ATOM 656 C CA . VAL A 1 86 ? 23.022 1.513 -28.412 1.00 92.62 86 VAL A CA 1
ATOM 657 C C . VAL A 1 86 ? 22.507 2.834 -28.950 1.00 92.62 86 VAL A C 1
ATOM 659 O O . VAL A 1 86 ? 21.517 2.871 -29.683 1.00 92.62 86 VAL A O 1
ATOM 662 N N . CYS A 1 87 ? 23.207 3.904 -28.591 1.00 91.50 87 CYS A N 1
ATOM 663 C CA . CYS A 1 87 ? 22.987 5.232 -29.137 1.00 91.50 87 CYS A CA 1
ATOM 664 C C . CYS A 1 87 ? 24.060 5.532 -30.186 1.00 91.50 87 CYS A C 1
ATOM 666 O O . CYS A 1 87 ? 25.257 5.414 -29.906 1.00 91.50 87 CYS A O 1
ATOM 668 N N . GLU A 1 88 ? 23.638 5.930 -31.383 1.00 91.50 88 GLU A N 1
ATOM 669 C CA . GLU A 1 88 ? 24.520 6.282 -32.497 1.00 91.50 88 GLU A CA 1
ATOM 670 C C . GLU A 1 88 ? 24.226 7.693 -33.005 1.00 91.50 88 GLU A C 1
ATOM 672 O O . GLU A 1 88 ? 23.079 8.140 -33.038 1.00 91.50 88 GLU A O 1
ATOM 677 N N . SER A 1 89 ? 25.257 8.393 -33.463 1.00 87.88 89 SER A N 1
ATOM 678 C CA . SER A 1 89 ? 25.081 9.636 -34.206 1.00 87.88 89 SER A CA 1
ATOM 679 C C . SER A 1 89 ? 24.416 9.370 -35.566 1.00 87.88 89 SER A C 1
ATOM 681 O O . SER A 1 89 ? 24.360 8.240 -36.063 1.00 87.88 89 SER A O 1
ATOM 683 N N . VAL A 1 90 ? 23.967 10.428 -36.245 1.00 84.69 90 VAL A N 1
ATOM 684 C CA . VAL A 1 90 ? 23.440 10.310 -37.617 1.00 84.69 90 VAL A CA 1
ATOM 685 C C . VAL A 1 90 ? 24.461 9.775 -38.628 1.00 84.69 90 VAL A C 1
ATOM 687 O O . VAL A 1 90 ? 24.061 9.207 -39.646 1.00 84.69 90 VAL A O 1
ATOM 690 N N . THR A 1 91 ? 25.759 9.922 -38.343 1.00 83.62 91 THR A N 1
ATOM 691 C CA . THR A 1 91 ? 26.863 9.398 -39.161 1.00 83.62 91 THR A CA 1
ATOM 692 C C . THR A 1 91 ? 27.205 7.939 -38.840 1.00 83.62 91 THR A C 1
ATOM 694 O O . THR A 1 91 ? 28.047 7.357 -39.520 1.00 83.62 91 THR A O 1
ATOM 697 N N . GLY A 1 92 ? 26.531 7.330 -37.856 1.00 81.94 92 GLY A N 1
ATOM 698 C CA . GLY A 1 92 ? 26.746 5.943 -37.433 1.00 81.94 92 GLY A CA 1
ATOM 699 C C . GLY A 1 92 ? 27.884 5.766 -36.426 1.00 81.94 92 GLY A C 1
ATOM 700 O O . GLY A 1 92 ? 28.326 4.644 -36.197 1.00 81.94 92 GLY A O 1
ATOM 701 N N . GLU A 1 93 ? 28.380 6.852 -35.829 1.00 87.00 93 GLU A N 1
ATOM 702 C CA . GLU A 1 93 ? 29.343 6.768 -34.730 1.00 87.00 93 GLU A CA 1
ATOM 703 C C . GLU A 1 93 ? 28.629 6.301 -33.460 1.00 87.00 93 GLU A C 1
ATOM 705 O O . GLU A 1 93 ? 27.634 6.897 -33.050 1.00 87.00 93 GLU A O 1
ATOM 710 N N . LYS A 1 94 ? 29.135 5.241 -32.825 1.00 88.62 94 LYS A N 1
ATOM 711 C CA . LYS A 1 94 ? 28.591 4.732 -31.564 1.00 88.62 94 LYS A CA 1
ATOM 712 C C . LYS A 1 94 ? 28.948 5.682 -30.417 1.00 88.62 94 LYS A C 1
ATOM 714 O O . LYS A 1 94 ? 30.115 5.790 -30.054 1.00 88.62 94 LYS A O 1
ATOM 719 N N . LEU A 1 95 ? 27.935 6.333 -29.846 1.00 88.56 95 LEU A N 1
ATOM 720 C CA . LEU A 1 95 ? 28.066 7.336 -28.784 1.00 88.56 95 LEU A CA 1
ATOM 721 C C . LEU A 1 95 ? 28.001 6.708 -27.392 1.00 88.56 95 LEU A C 1
ATOM 723 O O . LEU A 1 95 ? 28.782 7.066 -26.515 1.00 88.56 95 LEU A O 1
ATOM 727 N N . ASN A 1 96 ? 27.076 5.766 -27.186 1.00 88.88 96 ASN A N 1
ATOM 728 C CA . ASN A 1 96 ? 26.939 5.058 -25.916 1.00 88.88 96 ASN A CA 1
ATOM 729 C C . ASN A 1 96 ? 26.398 3.630 -26.100 1.00 88.88 96 ASN A C 1
ATOM 731 O O . ASN A 1 96 ? 25.725 3.325 -27.088 1.00 88.88 96 ASN A O 1
ATOM 735 N N . SER A 1 97 ? 26.698 2.755 -25.139 1.00 90.88 97 SER A N 1
ATOM 736 C CA . SER A 1 97 ? 26.219 1.372 -25.060 1.00 90.88 97 SER A CA 1
ATOM 737 C C . SER A 1 97 ? 25.822 1.058 -23.625 1.00 90.88 97 SER A C 1
ATOM 739 O O . SER A 1 97 ? 26.674 1.079 -22.739 1.00 90.88 97 SER A O 1
ATOM 741 N N . LEU A 1 98 ? 24.555 0.722 -23.400 1.00 91.12 98 LEU A N 1
ATOM 742 C CA . LEU A 1 98 ? 24.042 0.409 -22.069 1.00 91.12 98 LEU A CA 1
ATOM 743 C C . LEU A 1 98 ? 23.476 -1.004 -22.02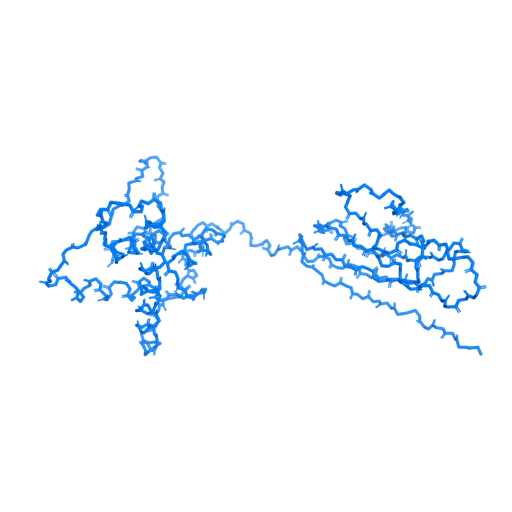4 1.00 91.12 98 LEU A C 1
ATOM 745 O O . LEU A 1 98 ? 22.776 -1.415 -22.945 1.00 91.12 98 LEU A O 1
ATOM 749 N N . HIS A 1 99 ? 23.742 -1.727 -20.942 1.00 91.56 99 HIS A N 1
ATOM 750 C CA . HIS A 1 99 ? 23.080 -2.992 -20.646 1.00 91.56 99 HIS A CA 1
ATOM 751 C C . HIS A 1 99 ? 21.960 -2.747 -19.637 1.00 91.56 99 HIS A C 1
ATOM 753 O O . HIS A 1 99 ? 22.229 -2.431 -18.479 1.00 91.56 99 HIS A O 1
ATOM 759 N N . LEU A 1 100 ? 20.711 -2.846 -20.089 1.00 90.50 100 LEU A N 1
ATOM 760 C CA . LEU A 1 100 ? 19.536 -2.734 -19.235 1.00 90.50 100 LEU A CA 1
ATOM 761 C C . LEU A 1 100 ? 19.235 -4.101 -18.621 1.00 90.50 100 LEU A C 1
ATOM 763 O O . LEU A 1 100 ? 18.837 -5.031 -19.328 1.00 90.50 100 LEU A O 1
ATOM 767 N N . GLU A 1 101 ? 19.397 -4.192 -17.308 1.00 90.38 101 GLU A N 1
ATOM 768 C CA . GLU A 1 101 ? 18.946 -5.316 -16.496 1.00 90.38 101 GLU A CA 1
ATOM 769 C C . GLU A 1 101 ? 17.630 -4.921 -15.831 1.00 90.38 101 GLU A C 1
ATOM 771 O O . GLU A 1 101 ? 17.576 -3.975 -15.042 1.00 90.38 101 GLU A O 1
ATOM 776 N N . VAL A 1 102 ? 16.563 -5.642 -16.172 1.00 89.69 102 VAL A N 1
ATOM 777 C CA . VAL A 1 102 ? 15.263 -5.478 -15.524 1.00 89.69 102 VAL A CA 1
ATOM 778 C C . VAL A 1 102 ? 15.091 -6.626 -14.550 1.00 89.69 102 VAL A C 1
ATOM 780 O O . VAL A 1 102 ? 14.907 -7.779 -14.946 1.00 89.69 102 VAL A O 1
ATOM 783 N N . GLU A 1 103 ? 15.183 -6.307 -13.269 1.00 87.31 103 GLU A N 1
ATOM 784 C CA . GLU A 1 103 ? 14.832 -7.232 -12.210 1.00 87.31 103 GLU A CA 1
ATOM 785 C C . GLU A 1 103 ? 13.308 -7.334 -12.189 1.00 87.31 103 GLU A C 1
ATOM 787 O O . GLU A 1 103 ? 12.606 -6.335 -12.003 1.00 87.31 103 GLU A O 1
ATOM 792 N N . ALA A 1 104 ? 12.794 -8.545 -12.422 1.00 78.12 104 ALA A N 1
ATOM 793 C CA . ALA A 1 104 ? 11.387 -8.825 -12.185 1.00 78.12 104 ALA A CA 1
ATOM 794 C C . ALA A 1 104 ? 11.057 -8.362 -10.767 1.00 78.12 104 ALA A C 1
ATOM 796 O O . ALA A 1 104 ? 11.859 -8.591 -9.849 1.00 78.12 104 ALA A O 1
ATOM 797 N N . LEU A 1 105 ? 9.885 -7.748 -10.575 1.00 67.19 105 LEU A N 1
ATOM 798 C CA . LEU A 1 105 ? 9.375 -7.595 -9.216 1.00 67.19 105 LEU A CA 1
ATOM 799 C C . LEU A 1 105 ? 9.500 -8.974 -8.567 1.00 67.19 105 LEU A C 1
ATOM 801 O O . LEU A 1 105 ? 9.130 -9.941 -9.246 1.00 67.19 105 LEU A O 1
ATOM 805 N N . PRO A 1 106 ? 10.052 -9.108 -7.342 1.00 59.50 106 PRO A N 1
ATOM 806 C CA . PRO A 1 106 ? 10.196 -10.407 -6.719 1.00 59.50 106 PRO A CA 1
ATOM 807 C C . PRO A 1 106 ? 8.838 -11.075 -6.803 1.00 59.50 106 PRO A C 1
ATOM 809 O O . PRO A 1 106 ? 7.879 -10.684 -6.132 1.00 59.50 106 PRO A O 1
ATOM 812 N N . THR A 1 107 ? 8.754 -12.062 -7.693 1.00 50.59 107 THR A N 1
ATOM 813 C CA . THR A 1 107 ? 7.637 -12.969 -7.741 1.00 50.59 107 THR A CA 1
ATOM 814 C C . THR A 1 107 ? 7.896 -13.774 -6.492 1.00 50.59 107 THR A C 1
ATOM 816 O O . THR A 1 107 ? 8.548 -14.814 -6.507 1.00 50.59 107 THR A O 1
ATOM 819 N N . SER A 1 108 ? 7.425 -13.251 -5.357 1.00 53.22 108 SER A N 1
ATOM 820 C CA . SER A 1 108 ? 6.896 -14.162 -4.374 1.00 53.22 108 SER A CA 1
ATOM 821 C C . SER A 1 108 ? 5.991 -15.045 -5.224 1.00 53.22 108 SER A C 1
ATOM 823 O O . SER A 1 108 ? 5.046 -14.564 -5.858 1.00 53.22 108 SER A O 1
ATOM 825 N N . SER A 1 109 ? 6.374 -16.320 -5.368 1.00 47.94 109 SER A N 1
ATOM 826 C CA . SER A 1 109 ? 5.431 -17.375 -5.735 1.00 47.94 109 SER A CA 1
ATOM 827 C C . SER A 1 109 ? 4.108 -17.015 -5.076 1.00 47.94 109 SER A C 1
ATOM 829 O O . SER A 1 109 ? 4.189 -16.465 -3.978 1.00 47.94 109 SER A O 1
ATOM 831 N N . PRO A 1 110 ? 2.929 -17.233 -5.687 1.00 44.97 110 PRO A N 1
ATOM 832 C CA . PRO A 1 110 ? 1.675 -16.902 -5.025 1.00 44.97 110 PRO A CA 1
ATOM 833 C C . PRO A 1 110 ? 1.713 -17.600 -3.673 1.00 44.97 110 PRO A C 1
ATOM 835 O O . PRO A 1 110 ? 1.549 -18.818 -3.597 1.00 44.97 110 PRO A O 1
ATOM 838 N N . ARG A 1 111 ? 2.102 -16.847 -2.638 1.00 46.28 111 ARG A N 1
ATOM 839 C CA . ARG A 1 111 ? 2.378 -17.410 -1.335 1.00 46.28 111 ARG A CA 1
ATOM 840 C C . ARG A 1 111 ? 0.995 -17.846 -0.961 1.00 46.28 111 ARG A C 1
ATOM 842 O O . ARG A 1 111 ? 0.060 -17.036 -1.021 1.00 46.28 111 ARG A O 1
ATOM 849 N N . SER A 1 112 ? 0.838 -19.140 -0.716 1.00 49.12 112 SER A N 1
ATOM 850 C CA . SER A 1 112 ? -0.441 -19.608 -0.225 1.00 49.12 112 SER A CA 1
ATOM 851 C C . SER A 1 112 ? -0.785 -18.703 0.953 1.00 49.12 112 SER A C 1
ATOM 853 O O . SER A 1 112 ? 0.112 -18.333 1.714 1.00 49.12 112 SER A O 1
ATOM 855 N N . CYS A 1 113 ? -2.044 -18.290 1.111 1.00 52.97 113 CYS A N 1
ATOM 856 C CA . CYS A 1 113 ? -2.427 -17.480 2.272 1.00 52.97 113 CYS A CA 1
ATOM 857 C C . CYS A 1 113 ? -1.936 -18.115 3.589 1.00 52.97 113 CYS A C 1
ATOM 859 O O . CYS A 1 113 ? -1.720 -17.404 4.564 1.00 52.97 113 CYS A O 1
ATOM 861 N N . ASN A 1 114 ? -1.704 -19.432 3.593 1.00 52.41 114 ASN A N 1
ATOM 862 C CA . ASN A 1 114 ? -1.075 -20.170 4.681 1.00 52.41 114 ASN A CA 1
ATOM 863 C C . ASN A 1 114 ? 0.355 -19.688 4.999 1.00 52.41 114 ASN A C 1
ATOM 865 O O . ASN A 1 114 ? 0.639 -19.423 6.162 1.00 52.41 114 ASN A O 1
ATOM 869 N N . ASP A 1 115 ? 1.206 -19.478 3.992 1.00 49.56 115 ASP A N 1
ATOM 870 C CA . ASP A 1 115 ? 2.614 -19.086 4.165 1.00 49.56 115 ASP A CA 1
ATOM 871 C C . ASP A 1 115 ? 2.757 -17.611 4.593 1.00 49.56 115 ASP A C 1
ATOM 873 O O . ASP A 1 115 ? 3.699 -17.236 5.286 1.00 49.56 115 ASP A O 1
ATOM 877 N N 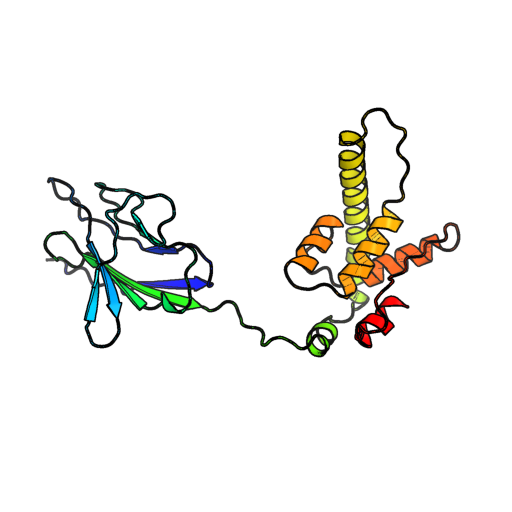. LEU A 1 116 ? 1.801 -16.750 4.212 1.00 51.59 116 LEU A N 1
ATOM 878 C CA . LEU A 1 116 ? 1.816 -15.318 4.552 1.00 51.59 116 LEU A CA 1
ATOM 879 C C . LEU A 1 116 ? 1.444 -15.026 6.007 1.00 51.59 116 LEU A C 1
ATOM 881 O O . LEU A 1 116 ? 1.877 -14.012 6.554 1.00 51.59 116 LEU A O 1
ATOM 885 N N . VAL A 1 117 ? 0.634 -15.877 6.644 1.00 51.88 117 VAL A N 1
ATOM 886 C CA . VAL A 1 117 ? 0.264 -15.659 8.051 1.00 51.88 117 VAL A CA 1
ATOM 887 C C . VAL A 1 117 ? 1.331 -16.203 9.006 1.00 51.88 117 VAL A C 1
ATOM 889 O O . VAL A 1 117 ? 1.426 -15.734 10.141 1.00 51.88 117 VAL A O 1
ATOM 892 N N . GLU A 1 118 ? 2.169 -17.130 8.542 1.00 47.88 118 GLU A N 1
ATOM 893 C CA . GLU A 1 118 ? 3.269 -17.710 9.320 1.00 47.88 118 GLU A CA 1
ATOM 894 C C . GLU A 1 118 ? 4.496 -16.773 9.416 1.00 47.88 118 GLU A C 1
ATOM 896 O O . GLU A 1 118 ? 5.253 -16.851 10.380 1.00 47.88 118 GLU A O 1
ATOM 901 N N . GLU A 1 119 ? 4.638 -15.802 8.500 1.00 49.78 119 GLU A N 1
ATOM 902 C CA . GLU A 1 119 ? 5.703 -14.776 8.514 1.00 49.78 119 GLU A CA 1
ATOM 903 C C . GLU A 1 119 ? 5.448 -13.583 9.457 1.00 49.78 119 GLU A C 1
ATOM 905 O O . GLU A 1 119 ? 6.336 -12.748 9.644 1.00 49.78 119 GLU A O 1
ATOM 910 N N . LEU A 1 120 ? 4.268 -13.456 10.078 1.00 55.34 120 LEU A N 1
ATOM 911 C CA . LEU A 1 120 ? 4.036 -12.391 11.061 1.00 55.34 120 LEU A CA 1
ATOM 912 C C . LEU A 1 120 ? 4.776 -12.737 12.354 1.00 55.34 120 LEU A C 1
ATOM 914 O O . LEU A 1 120 ? 4.210 -13.346 13.263 1.00 55.34 120 LEU A O 1
ATOM 918 N N . GLN A 1 121 ? 6.051 -12.340 12.409 1.00 56.81 121 GLN A N 1
ATOM 919 C CA . GLN A 1 121 ? 6.918 -12.506 13.567 1.00 56.81 121 GLN A CA 1
ATOM 920 C C . GLN A 1 121 ? 6.160 -12.045 14.824 1.00 56.81 121 GLN A C 1
ATOM 922 O O . GLN A 1 121 ? 5.704 -10.896 14.879 1.00 56.81 121 GLN A O 1
ATOM 927 N N . PRO A 1 122 ? 5.960 -12.934 15.817 1.00 61.94 122 PRO A N 1
ATOM 928 C CA . PRO A 1 122 ? 5.223 -12.578 17.013 1.00 61.94 122 PRO A CA 1
ATOM 929 C C . PRO A 1 122 ? 5.908 -11.393 17.683 1.00 61.94 122 PRO A C 1
ATOM 931 O O . PRO A 1 122 ? 7.129 -11.383 17.850 1.00 61.94 122 PRO A O 1
ATOM 934 N N . CYS A 1 123 ? 5.121 -10.394 18.074 1.00 72.06 123 CYS A N 1
ATOM 935 C CA . CYS A 1 123 ? 5.657 -9.256 18.799 1.00 72.06 123 CYS A CA 1
ATOM 936 C C . CYS A 1 123 ? 6.278 -9.697 20.113 1.00 72.06 123 CYS A C 1
ATOM 938 O O . CYS A 1 123 ? 5.574 -10.072 21.047 1.00 72.06 123 CYS A O 1
ATOM 940 N N . GLN A 1 124 ? 7.605 -9.632 20.175 1.00 64.56 124 GLN A N 1
ATOM 941 C CA . GLN A 1 124 ? 8.344 -9.855 21.403 1.00 64.56 124 GLN A CA 1
ATOM 942 C C . GLN A 1 124 ? 8.157 -8.642 22.314 1.00 64.56 124 GLN A C 1
ATOM 944 O O . GLN A 1 124 ? 8.388 -7.497 21.915 1.00 64.56 124 GLN A O 1
ATOM 949 N N . GLU A 1 125 ? 7.713 -8.894 23.545 1.00 57.28 125 GLU A N 1
ATOM 950 C CA . GLU A 1 125 ? 7.380 -7.858 24.527 1.00 57.28 125 GLU A CA 1
ATOM 951 C C . GLU A 1 125 ? 8.560 -6.929 24.882 1.00 57.28 125 GLU A C 1
ATOM 953 O O . GLU A 1 125 ? 8.336 -5.835 25.392 1.00 57.28 125 GLU A O 1
ATOM 958 N N . GLU A 1 126 ? 9.808 -7.284 24.557 1.00 52.47 126 GLU A N 1
ATOM 959 C CA . GLU A 1 126 ? 10.991 -6.444 24.810 1.00 52.47 126 GLU A CA 1
ATOM 960 C C . GLU A 1 126 ? 10.994 -5.118 24.018 1.00 52.47 126 GLU A C 1
ATOM 962 O O . GLU A 1 126 ? 11.500 -4.110 24.515 1.00 52.47 126 GLU A O 1
ATOM 967 N N . ASN A 1 127 ? 10.314 -5.046 22.864 1.00 54.84 127 ASN A N 1
ATOM 968 C CA . ASN A 1 127 ? 10.117 -3.796 22.105 1.00 54.84 127 ASN A CA 1
ATOM 969 C C . ASN A 1 127 ? 9.016 -2.879 22.694 1.00 54.84 127 ASN A C 1
ATOM 971 O O . ASN A 1 127 ? 8.669 -1.845 22.117 1.00 54.84 127 ASN A O 1
ATOM 975 N N . SER A 1 128 ? 8.440 -3.221 23.854 1.00 56.19 128 SER A N 1
ATOM 976 C CA . SER A 1 128 ? 7.255 -2.553 24.416 1.00 56.19 128 SER A CA 1
ATOM 977 C C . SER A 1 128 ? 7.458 -1.088 24.816 1.00 56.19 128 SER A C 1
ATOM 979 O O . SER A 1 128 ? 6.460 -0.380 24.951 1.00 56.19 128 SER A O 1
ATOM 981 N N . ARG A 1 129 ? 8.690 -0.592 25.011 1.00 63.31 129 ARG A N 1
ATOM 982 C CA . ARG A 1 129 ? 8.889 0.811 25.437 1.00 63.31 129 ARG A CA 1
ATOM 983 C C . ARG A 1 129 ? 8.491 1.836 24.373 1.00 63.31 129 ARG A C 1
ATOM 985 O O . ARG A 1 129 ? 8.141 2.954 24.732 1.00 63.31 129 ARG A O 1
ATOM 992 N N . THR A 1 130 ? 8.536 1.476 23.094 1.00 75.81 130 THR A N 1
ATOM 993 C CA . THR A 1 130 ? 8.214 2.387 21.982 1.00 75.81 130 THR A CA 1
ATOM 994 C C . THR A 1 130 ? 6.860 2.084 21.348 1.00 75.81 130 THR A C 1
ATOM 996 O O . THR A 1 130 ? 6.208 2.996 20.849 1.00 75.81 130 THR A O 1
ATOM 999 N N . ALA A 1 131 ? 6.390 0.837 21.425 1.00 84.62 131 ALA A N 1
ATOM 1000 C CA . ALA A 1 131 ? 5.169 0.399 20.753 1.00 84.62 131 ALA A CA 1
ATOM 1001 C C . ALA A 1 131 ? 3.879 1.066 21.281 1.00 84.62 131 ALA A C 1
ATOM 1003 O O . ALA A 1 131 ? 3.034 1.460 20.479 1.00 84.62 131 ALA A O 1
ATOM 1004 N N . GLU A 1 132 ? 3.719 1.219 22.602 1.00 86.69 132 GLU A N 1
ATOM 1005 C CA . GLU A 1 132 ? 2.548 1.907 23.181 1.00 86.69 132 GLU A CA 1
ATOM 1006 C C . GLU A 1 132 ? 2.521 3.406 22.806 1.00 86.69 132 GLU A C 1
ATOM 1008 O O . GLU A 1 132 ? 1.484 3.872 22.322 1.00 86.69 132 GLU A O 1
ATOM 1013 N N . PRO A 1 133 ? 3.623 4.176 22.965 1.00 89.75 133 PRO A N 1
ATOM 1014 C CA . PRO A 1 133 ? 3.677 5.561 22.501 1.00 89.75 133 PRO A CA 1
ATOM 1015 C C . PRO A 1 133 ? 3.350 5.728 21.017 1.00 89.75 133 PRO A C 1
ATOM 1017 O O . PRO A 1 133 ? 2.560 6.613 20.694 1.00 89.75 133 PRO A O 1
ATOM 1020 N N . ILE A 1 134 ? 3.898 4.861 20.153 1.00 90.38 134 ILE A N 1
ATOM 1021 C CA . ILE A 1 134 ? 3.623 4.865 18.708 1.00 90.38 134 ILE A CA 1
ATOM 1022 C C . ILE A 1 134 ? 2.125 4.704 18.463 1.00 90.38 134 ILE A C 1
ATOM 1024 O O . ILE A 1 134 ? 1.525 5.547 17.806 1.00 90.38 134 ILE A O 1
ATOM 1028 N N . LEU A 1 135 ? 1.492 3.676 19.042 1.00 91.25 135 LEU A N 1
ATOM 1029 C CA . LEU A 1 135 ? 0.059 3.456 18.840 1.00 91.25 135 LEU A CA 1
ATOM 1030 C C . LEU A 1 135 ? -0.773 4.658 19.304 1.00 91.25 135 LEU A C 1
ATOM 1032 O O . LEU A 1 135 ? -1.730 5.050 18.638 1.00 91.25 135 LEU A O 1
ATOM 1036 N N . ARG A 1 136 ? -0.421 5.247 20.450 1.00 91.62 136 ARG A N 1
ATOM 1037 C CA . ARG A 1 136 ? -1.134 6.406 20.994 1.00 91.62 136 ARG A CA 1
ATOM 1038 C C . ARG A 1 136 ? -1.023 7.625 20.076 1.00 91.62 136 ARG A C 1
ATOM 1040 O O . ARG A 1 136 ? -2.018 8.326 19.888 1.00 91.62 136 ARG A O 1
ATOM 1047 N N . GLU A 1 137 ? 0.161 7.884 19.531 1.00 94.19 137 GLU A N 1
ATOM 1048 C CA . GLU A 1 137 ? 0.396 8.970 18.576 1.00 94.19 137 GLU A CA 1
ATOM 1049 C C . GLU A 1 137 ? -0.384 8.734 17.279 1.00 94.19 137 GLU A C 1
ATOM 1051 O O . GLU A 1 137 ? -1.195 9.580 16.903 1.00 94.19 137 GLU A O 1
ATOM 1056 N N . SER A 1 138 ? -0.270 7.537 16.697 1.00 95.19 138 SER A N 1
ATOM 1057 C CA . SER A 1 138 ? -1.032 7.112 15.518 1.00 95.19 138 SER A CA 1
ATOM 1058 C C . SER A 1 138 ? -2.540 7.261 15.709 1.00 95.19 138 SER A C 1
ATOM 1060 O O . SER A 1 138 ? -3.223 7.834 14.865 1.00 95.19 138 SER A O 1
ATOM 1062 N N . MET A 1 139 ? -3.081 6.812 16.845 1.00 94.44 139 MET A N 1
ATOM 1063 C CA . MET A 1 139 ? -4.512 6.921 17.144 1.00 94.44 139 MET A CA 1
ATOM 1064 C C . MET A 1 139 ? -4.956 8.379 17.309 1.00 94.44 139 MET A C 1
ATOM 1066 O O . MET A 1 139 ? -6.068 8.738 16.917 1.00 94.44 139 MET A O 1
ATOM 1070 N N . THR A 1 140 ? -4.099 9.232 17.873 1.00 96.38 140 THR A N 1
ATOM 1071 C CA . THR A 1 140 ? -4.374 10.670 18.000 1.00 96.38 140 THR A CA 1
ATOM 1072 C C . THR A 1 140 ? -4.411 11.324 16.624 1.00 96.38 140 THR A C 1
ATOM 1074 O O . THR A 1 140 ? -5.366 12.033 16.305 1.00 96.38 140 THR A O 1
ATOM 1077 N N . GLU A 1 141 ? -3.422 11.039 15.779 1.00 97.19 141 GLU A N 1
ATOM 1078 C CA . GLU A 1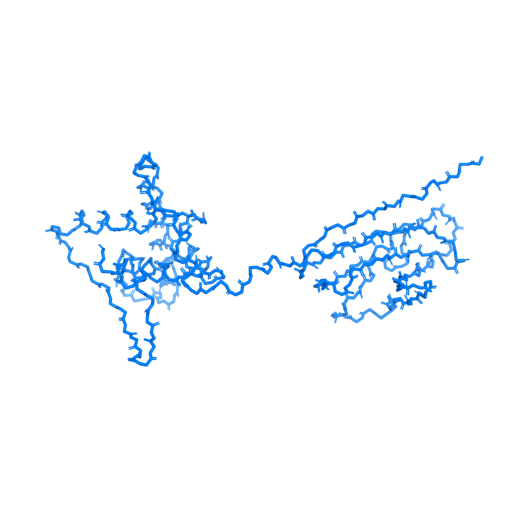 141 ? -3.363 11.550 14.411 1.00 97.19 141 GLU A CA 1
ATOM 1079 C C . GLU A 1 141 ? -4.560 11.074 13.581 1.00 97.19 141 GLU A C 1
ATOM 1081 O O . GLU A 1 141 ? -5.248 11.890 12.963 1.00 97.19 141 GLU A O 1
ATOM 1086 N N . PHE A 1 142 ? -4.870 9.778 13.641 1.00 97.25 142 PHE A N 1
ATOM 1087 C CA . PHE A 1 142 ? -6.043 9.188 13.005 1.00 97.25 142 PHE A CA 1
ATOM 1088 C C . PHE A 1 142 ? -7.333 9.889 13.442 1.00 97.25 142 PHE A C 1
ATOM 1090 O O . PHE A 1 142 ? -8.142 10.280 12.601 1.00 97.25 142 PHE A O 1
ATOM 1097 N N . SER A 1 143 ? -7.507 10.111 14.749 1.00 96.94 143 SER A N 1
ATOM 1098 C CA . SER A 1 143 ? -8.681 10.796 15.303 1.00 96.94 143 SER A CA 1
ATOM 1099 C C . SER A 1 143 ? -8.841 12.204 14.731 1.00 96.94 143 SER A C 1
ATOM 1101 O O . SER A 1 143 ? -9.943 12.589 14.339 1.00 96.94 143 SER A O 1
ATOM 1103 N N . MET A 1 144 ? -7.744 12.960 14.649 1.00 96.12 144 MET A N 1
ATOM 1104 C CA . MET A 1 144 ? -7.743 14.331 14.134 1.00 96.12 144 MET A CA 1
ATOM 1105 C C . MET A 1 144 ? -8.005 14.377 12.626 1.00 96.12 144 MET A C 1
ATOM 1107 O O . MET A 1 144 ? -8.814 15.188 12.171 1.00 96.12 144 MET A O 1
ATOM 1111 N N . LYS A 1 145 ? -7.375 13.486 11.851 1.00 96.50 145 LYS A N 1
ATOM 1112 C CA . LYS A 1 145 ? -7.604 13.365 10.403 1.00 96.50 145 LYS A CA 1
ATOM 1113 C C . LYS A 1 145 ? -9.044 12.971 10.097 1.00 96.50 145 LYS A C 1
ATOM 1115 O O . LYS A 1 145 ? -9.687 13.625 9.277 1.00 96.50 145 LYS A O 1
ATOM 1120 N N . LEU A 1 146 ? -9.576 11.966 10.794 1.00 95.56 146 LEU A N 1
ATOM 1121 C CA . LEU A 1 146 ? -10.955 11.518 10.620 1.00 95.56 146 LEU A CA 1
ATOM 1122 C C . LEU A 1 146 ? -11.953 12.615 11.005 1.00 95.56 146 LEU A C 1
ATOM 1124 O O . LEU A 1 146 ? -12.902 12.865 10.266 1.00 95.56 146 LEU A O 1
ATOM 1128 N N . TYR A 1 147 ? -11.714 13.317 12.116 1.00 95.25 147 TYR A N 1
ATOM 1129 C CA . TYR A 1 147 ? -12.534 14.464 12.504 1.00 95.25 147 TYR A CA 1
ATOM 1130 C C . TYR A 1 147 ? -12.529 15.558 11.429 1.00 95.25 147 TYR A C 1
ATOM 1132 O O . TYR A 1 147 ? -13.595 16.021 11.029 1.00 95.25 147 TYR A O 1
ATOM 1140 N N . SER A 1 148 ? -11.348 15.953 10.937 1.00 94.50 148 SER A N 1
ATOM 1141 C CA . SER A 1 148 ? -11.224 16.982 9.896 1.00 94.50 148 SER A CA 1
ATOM 1142 C C . SER A 1 148 ? -11.947 16.576 8.617 1.00 94.50 148 SER A C 1
ATOM 1144 O O . SER A 1 148 ? -12.637 17.404 8.026 1.00 94.50 148 SER A O 1
ATOM 1146 N N . TYR A 1 149 ? -11.818 15.313 8.208 1.00 94.06 149 TYR A N 1
ATOM 1147 C CA . TYR A 1 149 ? -12.485 14.786 7.023 1.00 94.06 149 TYR A CA 1
ATOM 1148 C C . TYR A 1 149 ? -14.010 14.845 7.177 1.00 94.06 149 TYR A C 1
ATOM 1150 O O . TYR A 1 149 ? -14.697 15.480 6.382 1.00 94.06 149 TYR A O 1
ATOM 1158 N N . LEU A 1 150 ? -14.546 14.290 8.267 1.00 93.19 150 LEU A N 1
ATOM 1159 C CA . LEU A 1 150 ? -15.989 14.277 8.524 1.00 93.19 150 LEU A CA 1
ATOM 1160 C C . LEU A 1 150 ? -16.572 15.686 8.704 1.00 93.19 150 LEU A C 1
ATOM 1162 O O . LEU A 1 150 ? -17.710 15.936 8.309 1.00 93.19 150 LEU A O 1
ATOM 1166 N N . LYS A 1 151 ? -15.807 16.624 9.275 1.00 92.69 151 LYS A N 1
ATOM 1167 C CA . LYS A 1 151 ? -16.252 18.013 9.442 1.00 92.69 151 LYS A CA 1
ATOM 1168 C C . LYS A 1 151 ? -16.284 18.789 8.126 1.00 92.69 151 LYS A C 1
ATOM 1170 O O . LYS A 1 151 ? -17.124 19.673 7.987 1.00 92.69 151 LYS A O 1
ATOM 1175 N N . GLN A 1 152 ? -15.403 18.476 7.176 1.00 93.38 152 GLN A N 1
ATOM 1176 C CA . GLN A 1 152 ? -15.465 19.043 5.825 1.00 93.38 152 GLN A CA 1
ATOM 1177 C C . GLN A 1 152 ? -16.677 18.508 5.056 1.00 93.38 152 GLN A C 1
ATOM 1179 O O . GLN A 1 152 ? -17.383 19.290 4.426 1.00 93.38 152 GLN A O 1
ATOM 1184 N N . GLU A 1 153 ? -16.964 17.211 5.180 1.00 91.00 153 GLU A N 1
ATOM 1185 C CA . GLU A 1 153 ? -18.122 16.571 4.542 1.00 91.00 153 GLU A CA 1
ATOM 1186 C C . GLU A 1 153 ? -19.463 17.043 5.129 1.00 91.00 153 GLU A C 1
ATOM 1188 O O . GLU A 1 153 ? -20.457 17.160 4.413 1.00 91.00 153 GLU A O 1
ATOM 1193 N N . GLN A 1 154 ? -19.513 17.332 6.435 1.00 89.12 154 GLN A N 1
ATOM 1194 C CA . GLN A 1 154 ? -20.723 17.788 7.132 1.00 89.12 154 GLN A CA 1
ATOM 1195 C C . GLN A 1 154 ? -20.443 19.034 8.005 1.00 89.12 154 GLN A C 1
ATOM 1197 O O . GLN A 1 154 ? -20.352 18.947 9.237 1.00 89.12 154 GLN A O 1
ATOM 1202 N N . PRO A 1 155 ? -20.329 20.240 7.406 1.00 86.12 155 PRO A N 1
ATOM 1203 C CA . PRO A 1 155 ? -19.875 21.444 8.113 1.00 86.12 155 PRO A CA 1
ATOM 1204 C C . PRO A 1 155 ? -20.810 21.924 9.225 1.00 86.12 155 PRO A C 1
ATOM 1206 O O . PRO A 1 155 ? -20.352 22.461 10.235 1.00 86.12 155 PRO A O 1
ATOM 1209 N N . SER A 1 156 ? -22.118 21.730 9.070 1.00 85.06 156 SER A N 1
ATOM 1210 C CA . SER A 1 156 ? -23.155 22.295 9.943 1.00 85.06 156 SER A CA 1
ATOM 1211 C C . SER A 1 156 ? -23.820 21.277 10.872 1.00 85.06 156 SER A C 1
ATOM 1213 O O . SER A 1 156 ? -24.691 21.660 11.653 1.00 85.06 156 SER A O 1
ATOM 1215 N N . SER A 1 157 ? -23.418 20.003 10.837 1.00 89.12 157 SER A N 1
ATOM 1216 C CA . SER A 1 157 ? -23.984 18.973 11.709 1.00 89.12 157 SER A CA 1
ATOM 1217 C C . SER A 1 157 ? -23.201 18.821 13.015 1.00 89.12 157 SER A C 1
ATOM 1219 O O . SER A 1 157 ? -21.999 19.105 13.107 1.00 89.12 157 SER A O 1
ATOM 1221 N N . ASN A 1 158 ? -23.897 18.316 14.035 1.00 91.12 158 ASN A N 1
ATOM 1222 C CA . ASN A 1 158 ? -23.248 17.743 15.208 1.00 91.12 158 ASN A CA 1
ATOM 1223 C C . ASN A 1 158 ? -22.553 16.441 14.792 1.00 91.12 158 ASN A C 1
ATOM 1225 O O . ASN A 1 158 ? -23.135 15.636 14.064 1.00 91.12 158 ASN A O 1
ATOM 1229 N N . LEU A 1 159 ? -21.318 16.242 15.249 1.00 91.19 159 LEU A N 1
ATOM 1230 C CA . LEU A 1 159 ? -20.496 15.088 14.902 1.00 91.19 159 LEU A CA 1
ATOM 1231 C C . LEU A 1 159 ? -20.054 14.373 16.181 1.00 91.19 159 LEU A C 1
ATOM 1233 O O . LEU A 1 159 ? -19.397 14.970 17.031 1.00 91.19 159 LEU A O 1
ATOM 1237 N N . LEU A 1 160 ? -20.414 13.096 16.302 1.00 91.62 160 LEU A N 1
ATOM 1238 C CA . LEU A 1 160 ? -19.991 12.214 17.385 1.00 91.62 160 LEU A CA 1
ATOM 1239 C C . LEU A 1 160 ? -19.625 10.854 16.792 1.00 91.62 160 LEU A C 1
ATOM 1241 O O . LEU A 1 160 ? -20.440 10.226 16.123 1.00 91.62 160 LEU A O 1
ATOM 1245 N N . PHE A 1 161 ? -18.403 10.400 17.042 1.00 92.12 161 PHE A N 1
ATOM 1246 C CA . PHE A 1 161 ? -17.914 9.087 16.633 1.00 92.12 161 PHE A CA 1
ATOM 1247 C C . PHE A 1 161 ? -16.816 8.622 17.595 1.00 92.12 161 PHE A C 1
ATOM 1249 O O . PHE A 1 161 ? -16.296 9.413 18.381 1.00 92.12 161 PHE A O 1
ATOM 1256 N N . SER A 1 162 ? -16.468 7.336 17.535 1.00 92.69 162 SER A N 1
ATOM 1257 C CA . SER A 1 162 ? -15.375 6.753 18.318 1.00 92.69 162 SER A CA 1
ATOM 1258 C C . SER A 1 162 ? -14.212 6.393 17.392 1.00 92.69 162 SER A C 1
ATOM 1260 O O . SER A 1 162 ? -14.276 5.356 16.723 1.00 92.69 162 SER A O 1
ATOM 1262 N N . PRO A 1 163 ? -13.143 7.212 17.344 1.00 93.50 163 PRO A N 1
ATOM 1263 C CA . PRO A 1 163 ? -11.950 6.878 16.575 1.00 93.50 163 PRO A CA 1
ATOM 1264 C C . PRO A 1 163 ? -11.348 5.540 17.006 1.00 93.50 163 PRO A C 1
ATOM 1266 O O . PRO A 1 163 ? -10.955 4.749 16.165 1.00 93.50 163 PRO A O 1
ATOM 1269 N N . ILE A 1 164 ? -11.346 5.236 18.306 1.00 90.31 164 ILE A N 1
ATOM 1270 C CA . ILE A 1 164 ? -10.774 3.985 18.824 1.00 90.31 164 ILE A CA 1
ATOM 1271 C C . ILE A 1 164 ? -11.544 2.771 18.291 1.00 90.31 164 ILE A C 1
ATOM 1273 O O . ILE A 1 164 ? -10.927 1.791 17.884 1.00 90.31 164 ILE A O 1
ATOM 1277 N N . SER A 1 165 ? -12.877 2.843 18.228 1.00 91.44 165 SER A N 1
ATOM 1278 C CA . SER A 1 165 ? -13.698 1.761 1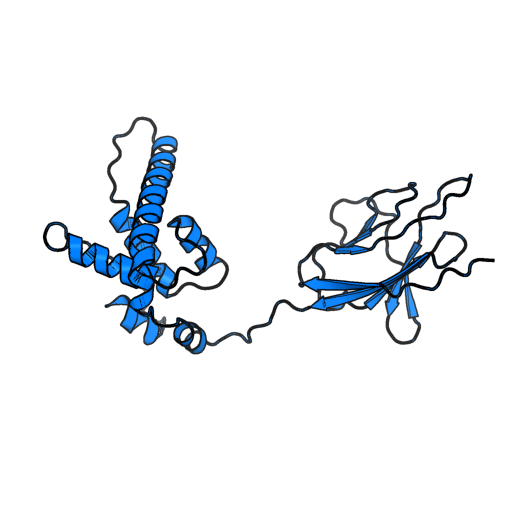7.667 1.00 91.44 165 SER A CA 1
ATOM 1279 C C . SER A 1 165 ? -13.416 1.548 16.173 1.00 91.44 165 SER A C 1
ATOM 1281 O O . SER A 1 165 ? -13.165 0.426 15.733 1.00 91.44 165 SER A O 1
ATOM 1283 N N . ILE A 1 166 ? -13.368 2.635 15.395 1.00 93.88 166 ILE A N 1
ATOM 1284 C CA . ILE A 1 166 ? -13.094 2.575 13.950 1.00 93.88 166 ILE A CA 1
ATOM 1285 C C . ILE A 1 166 ? -11.657 2.094 13.688 1.00 93.88 166 ILE A C 1
ATOM 1287 O O . ILE A 1 166 ? -11.428 1.213 12.863 1.00 93.88 166 ILE A O 1
ATOM 1291 N N . GLY A 1 167 ? -10.684 2.617 14.430 1.00 93.00 167 GLY A N 1
ATOM 1292 C CA . GLY A 1 167 ? -9.292 2.183 14.356 1.00 93.00 167 GLY A CA 1
ATOM 1293 C C . GLY A 1 167 ? -9.125 0.717 14.756 1.00 93.00 167 GLY A C 1
ATOM 1294 O O . GLY A 1 167 ? -8.340 0.004 14.138 1.00 93.00 167 GLY A O 1
ATOM 1295 N N . SER A 1 168 ? -9.906 0.232 15.727 1.00 90.12 168 SER A N 1
ATOM 1296 C CA . SER A 1 168 ? -9.897 -1.173 16.143 1.00 90.12 168 SER A CA 1
ATOM 1297 C C . SER A 1 168 ? -10.391 -2.105 15.037 1.00 90.12 168 SER A C 1
ATOM 1299 O O . SER A 1 168 ? -9.722 -3.100 14.772 1.00 90.12 168 SER A O 1
ATOM 1301 N N . ILE A 1 169 ? -11.498 -1.794 14.349 1.00 91.69 169 ILE A N 1
ATOM 1302 C CA . ILE A 1 169 ? -11.973 -2.645 13.242 1.00 91.69 169 ILE A CA 1
ATOM 1303 C C . ILE A 1 169 ? -11.037 -2.589 12.026 1.00 91.69 169 ILE A C 1
ATOM 1305 O O . ILE A 1 169 ? -10.797 -3.616 11.398 1.00 91.69 169 ILE A O 1
ATOM 1309 N N . LEU A 1 170 ? -10.431 -1.436 11.727 1.00 94.50 170 LEU A N 1
ATOM 1310 C CA . LEU A 1 170 ? -9.424 -1.327 10.663 1.00 94.50 170 LEU A CA 1
ATOM 1311 C C . LEU A 1 170 ? -8.140 -2.093 11.014 1.00 94.50 170 LEU A C 1
ATOM 1313 O O . LEU A 1 170 ? -7.580 -2.781 10.163 1.00 94.50 170 LEU A O 1
ATOM 1317 N N . SER A 1 171 ? -7.710 -2.047 12.277 1.00 91.81 171 SER A N 1
ATOM 1318 C CA . SER A 1 171 ? -6.610 -2.876 12.777 1.00 91.81 171 SER A CA 1
ATOM 1319 C C . SER A 1 171 ? -6.963 -4.367 12.771 1.00 91.81 171 SER A C 1
ATOM 1321 O O . SER A 1 171 ? -6.095 -5.198 12.518 1.00 91.81 171 SER A O 1
ATOM 1323 N N . HIS A 1 172 ? -8.228 -4.733 12.990 1.00 90.38 172 HIS A N 1
ATOM 1324 C CA . HIS A 1 172 ? -8.692 -6.115 12.846 1.00 90.38 172 HIS A CA 1
ATOM 1325 C C . HIS A 1 172 ? -8.580 -6.572 11.386 1.00 90.38 172 HIS A C 1
ATOM 1327 O O . HIS A 1 172 ? -8.008 -7.624 11.120 1.00 90.38 172 HIS A O 1
ATOM 1333 N N . LEU A 1 173 ? -9.019 -5.759 10.422 1.00 91.69 173 LEU A N 1
ATOM 1334 C CA . LEU A 1 173 ? -8.851 -6.059 8.993 1.00 91.69 173 LEU A CA 1
ATOM 1335 C C . LEU A 1 173 ? -7.374 -6.166 8.586 1.00 91.69 173 LEU A C 1
ATOM 1337 O O . LEU A 1 173 ? -7.018 -7.028 7.783 1.00 91.69 173 LEU A O 1
ATOM 1341 N N . LEU A 1 174 ? -6.510 -5.342 9.183 1.00 91.12 174 LEU A N 1
ATOM 1342 C CA . LEU A 1 174 ? -5.068 -5.361 8.943 1.00 91.12 174 LEU A CA 1
ATOM 1343 C C . LEU A 1 174 ? -4.424 -6.723 9.280 1.00 91.12 174 LEU A C 1
ATOM 1345 O O . LEU A 1 174 ? -3.448 -7.081 8.629 1.00 91.12 174 LEU A O 1
ATOM 1349 N N . LEU A 1 175 ? -4.995 -7.525 10.197 1.00 87.81 175 LEU A N 1
ATOM 1350 C CA . LEU A 1 175 ? -4.496 -8.882 10.505 1.00 87.81 175 LEU A CA 1
ATOM 1351 C C . LEU A 1 175 ? -4.467 -9.803 9.279 1.00 87.81 175 LEU A C 1
ATOM 1353 O O . LEU A 1 175 ? -3.624 -10.695 9.209 1.00 87.81 175 LEU A O 1
ATOM 1357 N N . GLY A 1 176 ? -5.419 -9.629 8.359 1.00 87.56 176 GLY A N 1
ATOM 1358 C CA . GLY A 1 176 ? -5.565 -10.451 7.156 1.00 87.56 176 GLY A CA 1
ATOM 1359 C C . GLY A 1 176 ? -5.127 -9.752 5.869 1.00 87.56 176 GLY A C 1
ATOM 1360 O O . GLY A 1 176 ? -5.285 -10.322 4.792 1.00 87.56 176 GLY A O 1
ATOM 1361 N N . ALA A 1 177 ? -4.622 -8.518 5.950 1.00 89.38 177 ALA A N 1
ATOM 1362 C CA . ALA A 1 177 ? -4.272 -7.718 4.783 1.00 89.38 177 ALA A CA 1
ATOM 1363 C C . ALA A 1 177 ? -2.805 -7.905 4.369 1.00 89.38 177 ALA A C 1
ATOM 1365 O O . ALA A 1 177 ? -1.908 -8.040 5.200 1.00 89.38 177 ALA A O 1
ATOM 1366 N N . SER A 1 178 ? -2.545 -7.830 3.065 1.00 85.19 178 SER A N 1
ATOM 1367 C CA . SER A 1 178 ? -1.201 -7.866 2.479 1.00 85.19 178 SER A CA 1
ATOM 1368 C C . SER A 1 178 ? -1.077 -6.874 1.313 1.00 85.19 178 SER A C 1
ATOM 1370 O O . SER A 1 178 ? -2.074 -6.292 0.871 1.00 85.19 178 SER A O 1
ATOM 1372 N N . GLY A 1 179 ? 0.156 -6.633 0.849 1.00 86.50 179 GLY A N 1
ATOM 1373 C CA . GLY A 1 179 ? 0.453 -5.761 -0.294 1.00 86.50 179 GLY A CA 1
ATOM 1374 C C . GLY A 1 179 ? -0.136 -4.349 -0.168 1.00 86.50 179 GLY A C 1
ATOM 1375 O O . GLY A 1 179 ? -0.089 -3.732 0.897 1.00 86.50 179 GLY A O 1
ATOM 1376 N N . ASN A 1 180 ? -0.736 -3.855 -1.255 1.00 87.81 180 ASN A N 1
ATOM 1377 C CA . ASN A 1 180 ? -1.324 -2.511 -1.321 1.00 87.81 180 ASN A CA 1
ATOM 1378 C C . ASN A 1 180 ? -2.438 -2.294 -0.287 1.00 87.81 180 ASN A C 1
ATOM 1380 O O . ASN A 1 180 ? -2.549 -1.206 0.273 1.00 87.81 180 ASN A O 1
ATOM 1384 N N . THR A 1 181 ? -3.242 -3.322 0.004 1.00 90.12 181 THR A N 1
ATOM 1385 C CA . THR A 1 181 ? -4.320 -3.229 1.001 1.00 90.12 181 THR A CA 1
ATOM 1386 C C . THR A 1 181 ? -3.757 -3.017 2.400 1.00 90.12 181 THR A C 1
ATOM 1388 O O . THR A 1 181 ? -4.274 -2.194 3.153 1.00 90.12 181 THR A O 1
ATOM 1391 N N . ARG A 1 182 ? -2.670 -3.718 2.744 1.00 91.12 182 ARG A N 1
ATOM 1392 C CA . ARG A 1 182 ? -1.969 -3.516 4.016 1.00 91.12 182 ARG A CA 1
ATOM 1393 C C . ARG A 1 182 ? -1.408 -2.101 4.123 1.00 91.12 182 ARG A C 1
ATOM 1395 O O . ARG A 1 182 ? -1.685 -1.429 5.109 1.00 91.12 182 ARG A O 1
ATOM 1402 N N . MET A 1 183 ? -0.704 -1.636 3.092 1.00 89.12 183 MET A N 1
ATOM 1403 C CA . MET A 1 183 ? -0.131 -0.285 3.061 1.00 89.12 183 MET A CA 1
ATOM 1404 C C . MET A 1 183 ? -1.210 0.802 3.197 1.00 89.12 183 MET A C 1
ATOM 1406 O O . MET A 1 183 ? -1.045 1.757 3.955 1.00 89.12 183 MET A O 1
ATOM 1410 N N . ALA A 1 184 ? -2.347 0.633 2.516 1.00 93.06 184 ALA A N 1
ATOM 1411 C CA . ALA A 1 184 ? -3.477 1.551 2.618 1.00 93.06 184 ALA A CA 1
ATOM 1412 C C . ALA A 1 184 ? -4.094 1.559 4.026 1.00 93.06 184 ALA A C 1
ATOM 1414 O O . ALA A 1 184 ? -4.396 2.630 4.549 1.00 93.06 184 ALA A O 1
ATOM 1415 N N . LEU A 1 185 ? -4.260 0.388 4.655 1.00 95.06 185 LEU A N 1
ATOM 1416 C CA . LEU A 1 185 ? -4.789 0.285 6.017 1.00 95.06 185 LEU A CA 1
ATOM 1417 C C . LEU A 1 185 ? -3.834 0.886 7.053 1.00 95.06 185 LEU A C 1
ATOM 1419 O O . LEU A 1 185 ? -4.296 1.634 7.910 1.00 95.06 185 LEU A O 1
ATOM 1423 N N . GLU A 1 186 ? -2.529 0.611 6.958 1.00 93.62 186 GLU A N 1
ATOM 1424 C CA . GLU A 1 186 ? -1.504 1.193 7.838 1.00 93.62 186 GLU A CA 1
ATOM 1425 C C . GLU A 1 186 ? -1.505 2.726 7.747 1.00 93.62 186 GLU A C 1
ATOM 1427 O O . GLU A 1 186 ? -1.593 3.410 8.770 1.00 93.62 186 GLU A O 1
ATOM 1432 N N . GLY A 1 187 ? -1.526 3.269 6.524 1.00 93.50 187 GLY A N 1
ATOM 1433 C CA . GLY A 1 187 ? -1.642 4.709 6.294 1.00 93.50 187 GLY A CA 1
ATOM 1434 C C . GLY A 1 187 ? -2.957 5.299 6.812 1.00 93.50 187 GLY A C 1
ATOM 1435 O O . GLY A 1 187 ? -2.954 6.373 7.417 1.00 93.50 187 GLY A O 1
ATOM 1436 N N . ALA A 1 188 ? -4.078 4.589 6.640 1.00 94.44 188 ALA A N 1
ATOM 1437 C CA . ALA A 1 188 ? -5.389 5.038 7.103 1.00 94.44 188 ALA A CA 1
ATOM 1438 C C . ALA A 1 188 ? -5.449 5.174 8.629 1.00 94.44 188 ALA A C 1
ATOM 1440 O O . ALA A 1 188 ? -5.960 6.178 9.114 1.00 94.44 188 ALA A O 1
ATOM 1441 N N . ILE A 1 189 ? -4.895 4.217 9.383 1.00 94.12 189 ILE A N 1
ATOM 1442 C CA . ILE A 1 189 ? -4.834 4.281 10.858 1.00 94.12 189 ILE A CA 1
ATOM 1443 C C . ILE A 1 189 ? -3.582 5.003 11.385 1.00 94.12 189 ILE A C 1
ATOM 1445 O O . ILE A 1 189 ? -3.353 5.023 12.594 1.00 94.12 189 ILE A O 1
ATOM 1449 N N . CYS A 1 190 ? -2.793 5.606 10.488 1.00 95.88 190 CYS A N 1
ATOM 1450 C CA . CYS A 1 190 ? -1.598 6.403 10.785 1.00 95.88 190 CYS A CA 1
ATOM 1451 C C . CYS A 1 190 ? -0.523 5.650 11.586 1.00 95.88 190 CYS A C 1
ATOM 1453 O O . CYS A 1 190 ? 0.215 6.261 12.358 1.00 95.88 190 CYS A O 1
ATOM 1455 N N . VAL A 1 191 ? -0.425 4.327 11.424 1.00 91.94 191 VAL A N 1
ATOM 1456 C CA . VAL A 1 191 ? 0.667 3.542 12.019 1.00 91.94 191 VAL A CA 1
ATOM 1457 C C . VAL A 1 191 ? 1.874 3.513 11.083 1.00 91.94 191 VAL A C 1
ATOM 1459 O O . VAL A 1 191 ? 1.694 3.548 9.863 1.00 91.94 191 VAL A O 1
ATOM 1462 N N . PRO A 1 192 ? 3.108 3.437 11.616 1.00 89.12 192 PRO A N 1
ATOM 1463 C CA . PRO A 1 192 ? 4.289 3.252 10.784 1.00 89.12 192 PRO A CA 1
ATOM 1464 C C . PRO A 1 192 ? 4.178 1.985 9.933 1.00 89.12 192 PRO A C 1
ATOM 1466 O O . PRO A 1 192 ? 3.617 0.979 10.377 1.00 89.12 192 PRO A O 1
ATOM 1469 N N . HIS A 1 193 ? 4.753 2.031 8.730 1.00 85.31 193 HIS A N 1
ATOM 1470 C CA . HIS A 1 193 ? 4.868 0.843 7.890 1.00 85.31 193 HIS A CA 1
ATOM 1471 C C . HIS A 1 193 ? 5.629 -0.255 8.641 1.00 85.31 193 HIS A C 1
ATOM 1473 O O . HIS A 1 193 ? 6.585 0.036 9.364 1.00 85.31 193 HIS A O 1
ATOM 1479 N N . ASP A 1 194 ? 5.170 -1.499 8.507 1.00 78.69 194 ASP A N 1
ATOM 1480 C CA . ASP A 1 194 ? 5.730 -2.658 9.211 1.00 78.69 194 ASP A CA 1
ATOM 1481 C C . ASP A 1 194 ? 5.729 -2.552 10.743 1.00 78.69 194 ASP A C 1
ATOM 1483 O O . ASP A 1 194 ? 6.500 -3.206 11.450 1.00 78.69 194 ASP A O 1
ATOM 1487 N N . PHE A 1 195 ? 4.784 -1.793 11.305 1.00 85.12 195 PHE A N 1
ATOM 1488 C CA . PHE A 1 195 ? 4.532 -1.824 12.740 1.00 85.12 195 PHE A CA 1
ATOM 1489 C C . PHE A 1 195 ? 3.812 -3.119 13.161 1.00 85.12 195 PHE A C 1
ATOM 1491 O O . PHE A 1 195 ? 2.605 -3.153 13.411 1.00 85.12 195 PHE A O 1
ATOM 1498 N N . HIS A 1 196 ? 4.579 -4.201 13.304 1.00 82.56 196 HIS A N 1
ATOM 1499 C CA . HIS A 1 196 ? 4.075 -5.546 13.616 1.00 82.56 196 HIS A CA 1
ATOM 1500 C C . HIS A 1 196 ? 3.287 -5.641 14.938 1.00 82.56 196 HIS A C 1
ATOM 1502 O O . HIS A 1 196 ? 2.489 -6.562 15.120 1.00 82.56 196 HIS A O 1
ATOM 1508 N N . CYS A 1 197 ? 3.473 -4.687 15.861 1.00 86.75 197 CYS A N 1
ATOM 1509 C CA . CYS A 1 197 ? 2.872 -4.723 17.200 1.00 86.75 197 CYS A CA 1
ATOM 1510 C C . CYS A 1 197 ? 1.558 -3.978 17.342 1.00 86.75 197 CYS A C 1
ATOM 1512 O O . CYS A 1 197 ? 0.997 -3.962 18.439 1.00 86.75 197 CYS A O 1
ATOM 1514 N N . VAL A 1 198 ? 1.023 -3.447 16.245 1.00 88.75 198 VAL A N 1
ATOM 1515 C CA . VAL A 1 198 ? -0.268 -2.756 16.228 1.00 88.75 198 VAL A CA 1
ATOM 1516 C C . VAL A 1 198 ? -1.375 -3.568 16.905 1.00 88.75 198 VAL A C 1
ATOM 1518 O O . VAL A 1 198 ? -2.048 -3.050 17.788 1.00 88.75 198 VAL A O 1
ATOM 1521 N N . HIS A 1 199 ? -1.515 -4.857 16.586 1.00 88.56 199 HIS A N 1
ATOM 1522 C CA . HIS A 1 199 ? -2.607 -5.685 17.111 1.00 88.56 199 HIS A CA 1
ATOM 1523 C C . HIS A 1 199 ? -2.479 -5.946 18.617 1.00 88.56 199 HIS A C 1
ATOM 1525 O O . HIS A 1 199 ? -3.455 -5.817 19.351 1.00 88.56 199 HIS A O 1
ATOM 1531 N N . LEU A 1 200 ? -1.264 -6.249 19.093 1.00 87.06 200 LEU A N 1
ATOM 1532 C CA . LEU A 1 200 ? -0.997 -6.458 20.518 1.00 87.06 200 LEU A CA 1
ATOM 1533 C C . LEU A 1 200 ? -1.255 -5.177 21.319 1.00 87.06 200 LEU A C 1
ATOM 1535 O O . LEU A 1 200 ? -1.863 -5.223 22.386 1.00 87.06 200 LEU A O 1
ATOM 1539 N N . GLN A 1 201 ? -0.811 -4.030 20.805 1.00 88.62 201 GLN A N 1
ATOM 1540 C CA . GLN A 1 201 ? -1.005 -2.748 21.479 1.00 88.62 201 GLN A CA 1
ATOM 1541 C C . GLN A 1 201 ? -2.480 -2.318 21.461 1.00 88.62 201 GLN A C 1
ATOM 1543 O O . GLN A 1 201 ? -2.989 -1.863 22.483 1.00 88.62 201 GLN A O 1
ATOM 1548 N N . MET A 1 202 ? -3.201 -2.542 20.356 1.00 89.12 202 MET A N 1
ATOM 1549 C CA . MET A 1 202 ? -4.648 -2.298 20.266 1.00 89.12 202 MET A CA 1
ATOM 1550 C C . MET A 1 202 ? -5.426 -3.169 21.256 1.00 89.12 202 MET A C 1
ATOM 1552 O O . MET A 1 202 ? -6.345 -2.682 21.917 1.00 89.12 202 MET A O 1
ATOM 1556 N N . LYS A 1 203 ? -5.029 -4.439 21.418 1.00 86.81 203 LYS A N 1
ATOM 1557 C CA . LYS A 1 203 ? -5.588 -5.340 22.432 1.00 86.81 203 LYS A CA 1
ATOM 1558 C C . LYS A 1 203 ? -5.345 -4.819 23.849 1.00 86.81 203 LYS A C 1
ATOM 1560 O O . LYS A 1 203 ? -6.310 -4.647 24.588 1.00 86.81 203 LYS A O 1
ATOM 1565 N N . LYS A 1 204 ? -4.097 -4.479 24.201 1.00 88.25 204 LYS A N 1
ATOM 1566 C CA . LYS A 1 204 ? -3.757 -3.893 25.515 1.00 88.25 204 LYS A CA 1
ATOM 1567 C C . LYS A 1 204 ? -4.555 -2.612 25.785 1.00 88.25 204 LYS A C 1
ATOM 1569 O O . LYS A 1 204 ? -5.054 -2.407 26.890 1.00 88.25 204 LYS A O 1
ATOM 1574 N N . GLN A 1 205 ? -4.729 -1.764 24.770 1.00 88.00 205 GLN A N 1
ATOM 1575 C CA . GLN A 1 205 ? -5.545 -0.556 24.871 1.00 88.00 205 GLN A CA 1
ATOM 1576 C C . GLN A 1 205 ? -7.025 -0.881 25.123 1.00 88.00 205 GLN A C 1
ATOM 1578 O O . GLN A 1 205 ? -7.635 -0.275 26.003 1.00 88.00 205 GLN A O 1
ATOM 1583 N N . LYS A 1 206 ? -7.598 -1.853 24.404 1.00 86.50 206 LYS A N 1
ATOM 1584 C CA . LYS A 1 206 ? -8.976 -2.322 24.615 1.00 86.50 206 LYS A CA 1
ATOM 1585 C C . LYS A 1 206 ? -9.173 -2.883 26.024 1.00 86.50 206 LYS A C 1
ATOM 1587 O O . LYS A 1 206 ? -10.140 -2.514 26.680 1.00 86.50 206 LYS A O 1
ATOM 1592 N N . GLU A 1 207 ? -8.263 -3.730 26.496 1.00 87.31 207 GLU A N 1
ATOM 1593 C CA . GLU A 1 207 ? -8.303 -4.312 27.845 1.00 87.31 207 GLU A CA 1
ATOM 1594 C C . GLU A 1 207 ? -8.258 -3.225 28.923 1.00 87.31 207 GLU A C 1
ATOM 1596 O O . GLU A 1 207 ? -9.095 -3.217 29.822 1.00 87.31 207 GLU A O 1
ATOM 1601 N N . LYS A 1 208 ? -7.367 -2.235 28.773 1.00 87.50 208 LYS A N 1
ATOM 1602 C CA . LYS A 1 208 ? -7.269 -1.075 29.673 1.00 87.50 208 LYS A CA 1
ATOM 1603 C C . LYS A 1 208 ? -8.553 -0.242 29.719 1.00 87.50 208 LYS A C 1
ATOM 1605 O O . LYS A 1 208 ? -8.857 0.364 30.740 1.00 87.50 208 LYS A O 1
ATOM 1610 N N . MET A 1 209 ? -9.301 -0.190 28.620 1.00 85.00 209 MET A N 1
ATOM 1611 C CA . MET A 1 209 ? -10.586 0.511 28.552 1.00 85.00 209 MET A CA 1
ATOM 1612 C C . MET A 1 209 ? -11.764 -0.348 29.030 1.00 85.00 209 MET A C 1
ATOM 1614 O O . MET A 1 209 ? -12.804 0.211 29.377 1.00 85.00 209 MET A O 1
ATOM 1618 N N . GLY A 1 210 ? -11.605 -1.674 29.089 1.00 82.94 210 GLY A N 1
ATOM 1619 C CA . GLY A 1 210 ? -12.677 -2.642 29.335 1.00 82.94 210 GLY A CA 1
ATOM 1620 C C . GLY A 1 210 ? -13.406 -2.482 30.671 1.00 82.94 210 GLY A C 1
ATOM 1621 O O . GLY A 1 210 ? -14.558 -2.894 30.780 1.00 82.94 210 GLY A O 1
ATOM 1622 N N . GLU A 1 211 ? -12.789 -1.831 31.660 1.00 82.81 211 GLU A N 1
ATOM 1623 C CA . GLU A 1 211 ? -13.433 -1.512 32.943 1.00 82.81 211 GLU A CA 1
ATOM 1624 C C . GLU A 1 211 ? -14.523 -0.432 32.824 1.00 82.81 211 GLU A C 1
ATOM 1626 O O . GLU A 1 211 ? -15.439 -0.382 33.641 1.00 82.81 211 GLU A O 1
ATOM 1631 N N . SER A 1 212 ? -14.439 0.438 31.812 1.00 85.81 212 SER A N 1
ATOM 1632 C CA . SER A 1 212 ? -15.309 1.617 31.665 1.00 85.81 212 SER A CA 1
ATOM 1633 C C . SER A 1 212 ? -16.036 1.698 30.322 1.00 85.81 212 SER A C 1
ATOM 1635 O O . SER A 1 212 ? -17.047 2.391 30.211 1.00 85.81 212 SER A O 1
ATOM 1637 N N . LEU A 1 213 ? -15.549 0.990 29.301 1.00 80.94 213 LEU A N 1
ATOM 1638 C CA . LEU A 1 213 ? -16.074 1.036 27.944 1.00 80.94 213 LEU A CA 1
ATOM 1639 C C . LEU A 1 213 ? -16.027 -0.351 27.298 1.00 80.94 213 LEU A C 1
ATOM 1641 O O . LEU A 1 213 ? -14.965 -0.956 27.163 1.00 80.94 213 LEU A O 1
ATOM 1645 N N . GLN A 1 214 ? -17.179 -0.822 26.823 1.00 81.62 214 GLN A N 1
ATOM 1646 C CA . GLN A 1 214 ? -17.256 -2.034 26.013 1.00 81.62 214 GLN A CA 1
ATOM 1647 C C . GLN A 1 214 ? -17.105 -1.694 24.530 1.00 81.62 214 GLN A C 1
ATOM 1649 O O . GLN A 1 214 ? -17.801 -0.829 24.001 1.00 81.62 214 GLN A O 1
ATOM 1654 N N . MET A 1 215 ? -16.198 -2.400 23.855 1.00 78.19 215 MET A N 1
ATOM 1655 C CA . MET A 1 215 ? -15.971 -2.290 22.415 1.00 78.19 215 MET A CA 1
ATOM 1656 C C . MET A 1 215 ? -15.975 -3.683 21.793 1.00 78.19 215 MET A C 1
ATOM 1658 O O . MET A 1 215 ? -15.299 -4.593 22.282 1.00 78.19 215 MET A O 1
ATOM 1662 N N . ALA A 1 216 ? -16.720 -3.836 20.703 1.00 78.75 216 ALA A N 1
ATOM 1663 C CA . ALA A 1 216 ? -16.824 -5.079 19.957 1.00 78.75 216 ALA A CA 1
ATOM 1664 C C . ALA A 1 216 ? -16.777 -4.790 18.455 1.00 78.75 216 ALA A C 1
ATOM 1666 O O . ALA A 1 216 ? -17.457 -3.887 17.970 1.00 78.75 216 ALA A O 1
ATOM 1667 N N . SER A 1 217 ? -15.991 -5.594 17.746 1.00 80.69 217 SER A N 1
ATOM 1668 C CA . SER A 1 217 ? -15.859 -5.581 16.291 1.00 80.69 217 SER A CA 1
ATOM 1669 C C . SER A 1 217 ? -16.163 -6.987 15.793 1.00 80.69 217 SER A C 1
ATOM 1671 O O . SER A 1 217 ? -15.704 -7.957 16.391 1.00 80.69 217 SER A O 1
ATOM 1673 N N . GLN A 1 218 ? -16.952 -7.100 14.725 1.00 84.88 218 GLN A N 1
ATOM 1674 C CA . GLN A 1 218 ? -17.368 -8.383 14.165 1.00 84.88 218 GLN A CA 1
ATOM 1675 C C . GLN A 1 218 ? -17.218 -8.353 12.646 1.00 84.88 218 GLN A C 1
ATOM 1677 O O . GLN A 1 218 ? -17.627 -7.390 11.998 1.00 84.88 218 GLN A O 1
ATOM 1682 N N . ILE A 1 219 ? -16.676 -9.432 12.083 1.00 86.38 219 ILE A N 1
ATOM 1683 C CA . ILE A 1 219 ? -16.588 -9.646 10.637 1.00 86.38 219 ILE A CA 1
ATOM 1684 C C . ILE A 1 219 ? -17.621 -10.705 10.249 1.00 86.38 219 ILE A C 1
ATOM 1686 O O . ILE A 1 219 ? -17.663 -11.788 10.834 1.00 86.38 219 ILE A O 1
ATOM 1690 N N . TYR A 1 220 ? -18.448 -10.387 9.255 1.00 89.44 220 TYR A N 1
ATOM 1691 C CA . TYR A 1 220 ? -19.390 -11.317 8.636 1.00 89.44 220 TYR A CA 1
ATOM 1692 C C . TYR A 1 220 ? -18.871 -11.699 7.252 1.00 89.44 220 TYR A C 1
ATOM 1694 O O . TYR A 1 220 ? -18.408 -10.842 6.503 1.00 89.44 220 TYR A O 1
ATOM 1702 N N . TYR A 1 221 ? -18.946 -12.982 6.914 1.00 88.06 221 TYR A N 1
ATOM 1703 C CA . TYR A 1 221 ? -18.445 -13.523 5.654 1.00 88.06 221 TYR A CA 1
ATOM 1704 C C . TYR A 1 221 ? -19.381 -14.617 5.131 1.00 88.06 221 TYR A C 1
ATOM 1706 O O . TYR A 1 221 ? -20.210 -15.156 5.866 1.00 88.06 221 TYR A O 1
ATOM 1714 N N . ASN A 1 222 ? -19.278 -14.922 3.837 1.00 91.31 222 ASN A N 1
ATOM 1715 C CA . ASN A 1 222 ? -20.071 -15.980 3.218 1.00 91.31 222 ASN A CA 1
ATOM 1716 C C . ASN A 1 222 ? -19.605 -17.352 3.734 1.00 91.31 222 ASN A C 1
ATOM 1718 O O . ASN A 1 222 ? -18.417 -17.646 3.691 1.00 91.31 222 ASN A O 1
ATOM 1722 N N . SER A 1 223 ? -20.543 -18.215 4.134 1.00 86.69 223 SER A N 1
ATOM 1723 C CA . SER A 1 223 ? -20.280 -19.601 4.563 1.00 86.69 223 SER A CA 1
ATOM 1724 C C . SER A 1 223 ? -19.496 -20.464 3.563 1.00 86.69 223 SER A C 1
ATOM 1726 O O . SER A 1 223 ? -18.896 -21.457 3.955 1.00 86.69 223 SER A O 1
ATOM 1728 N N . GLN A 1 224 ? -19.497 -20.102 2.279 1.00 90.44 224 GLN A N 1
ATOM 1729 C CA . GLN A 1 224 ? -18.733 -20.781 1.227 1.00 90.44 224 GLN A CA 1
ATOM 1730 C C . GLN A 1 224 ? -17.257 -20.353 1.186 1.00 90.44 224 GLN A C 1
ATOM 1732 O O . GLN A 1 224 ? -16.472 -20.921 0.430 1.00 90.44 224 GLN A O 1
ATOM 1737 N N . MET A 1 225 ? -16.882 -19.329 1.955 1.00 85.19 225 MET A N 1
ATOM 1738 C CA . MET A 1 225 ? -15.524 -18.813 2.037 1.00 85.19 225 MET A CA 1
ATOM 1739 C C . MET A 1 225 ? -14.795 -19.464 3.213 1.00 85.19 225 MET A C 1
ATOM 1741 O O . MET A 1 225 ? -15.238 -19.379 4.357 1.00 85.19 225 MET A O 1
ATOM 1745 N N . ASN A 1 226 ? -13.652 -20.086 2.929 1.00 84.75 226 ASN A N 1
ATOM 1746 C CA . ASN A 1 226 ? -12.815 -20.700 3.954 1.00 84.75 226 ASN A CA 1
ATOM 1747 C C . ASN A 1 226 ? -11.863 -19.649 4.530 1.00 84.75 226 ASN A C 1
ATOM 1749 O O . ASN A 1 226 ? -10.941 -19.205 3.845 1.00 84.75 226 ASN A O 1
ATOM 1753 N N . LEU A 1 227 ? -12.086 -19.250 5.783 1.00 83.56 227 LEU A N 1
ATOM 1754 C CA . LEU A 1 227 ? -11.113 -18.445 6.519 1.00 83.56 227 LEU A CA 1
ATOM 1755 C C . LEU A 1 227 ? -9.898 -19.300 6.884 1.00 83.56 227 LEU A C 1
ATOM 1757 O O . LEU A 1 227 ? -10.039 -20.481 7.206 1.00 83.56 227 LEU A O 1
ATOM 1761 N N . SER A 1 228 ? -8.708 -18.699 6.859 1.00 84.56 228 SER A N 1
ATOM 1762 C CA . SER A 1 228 ? -7.521 -19.379 7.367 1.00 84.56 228 SER A CA 1
ATOM 1763 C C . SER A 1 228 ? -7.630 -19.560 8.882 1.00 84.56 228 SER A C 1
ATOM 1765 O O . SER A 1 228 ? -8.062 -18.660 9.605 1.00 84.56 228 SER A O 1
ATOM 1767 N N . GLU A 1 229 ? -7.194 -20.720 9.375 1.00 82.56 229 GLU A N 1
ATOM 1768 C CA . GLU A 1 229 ? -7.190 -21.036 10.809 1.00 82.56 229 GLU A CA 1
ATOM 1769 C C . GLU A 1 229 ? -6.411 -19.988 11.615 1.00 82.56 229 GLU A C 1
ATOM 1771 O O . GLU A 1 229 ? -6.817 -19.568 12.699 1.00 82.56 229 GLU A O 1
ATOM 1776 N N . SER A 1 230 ? -5.316 -19.499 11.040 1.00 79.12 230 SER A N 1
ATOM 1777 C CA . SER A 1 230 ? -4.464 -18.478 11.628 1.00 79.12 230 SER A CA 1
ATOM 1778 C C . SER A 1 230 ? -5.167 -17.125 11.784 1.00 79.12 230 SER A C 1
ATOM 1780 O O . SER A 1 230 ? -5.032 -16.490 12.834 1.00 79.12 230 SER A O 1
ATOM 1782 N N . PHE A 1 231 ? -5.963 -16.699 10.797 1.00 83.94 231 PHE A N 1
ATOM 1783 C CA . PHE A 1 231 ? -6.787 -15.495 10.903 1.00 83.94 231 PHE A CA 1
ATOM 1784 C C . PHE A 1 231 ? -7.913 -15.687 11.920 1.00 83.94 231 PHE A C 1
ATOM 1786 O O . PHE A 1 231 ? -8.132 -14.809 12.755 1.00 83.94 231 PHE A O 1
ATOM 1793 N N . SER A 1 232 ? -8.593 -16.838 11.900 1.00 83.56 232 SER A N 1
ATOM 1794 C CA . SER A 1 232 ? -9.657 -17.159 12.856 1.00 83.56 232 SER A CA 1
ATOM 1795 C C . SER A 1 232 ? -9.155 -17.145 14.298 1.00 83.56 232 SER A C 1
ATOM 1797 O O . SER A 1 232 ? -9.783 -16.517 15.145 1.00 83.56 232 SER A O 1
ATOM 1799 N N . ARG A 1 233 ? -7.998 -17.756 14.575 1.00 82.12 233 ARG A N 1
ATOM 1800 C CA . ARG A 1 233 ? -7.396 -17.773 15.915 1.00 82.12 233 ARG A CA 1
ATOM 1801 C C . ARG A 1 233 ? -7.043 -16.365 16.396 1.00 82.12 233 ARG A C 1
ATOM 1803 O O . ARG A 1 233 ? -7.447 -15.967 17.482 1.00 82.12 233 ARG A O 1
ATOM 1810 N N . ARG A 1 234 ? -6.345 -15.582 15.567 1.00 77.75 234 ARG A N 1
ATOM 1811 C CA . ARG A 1 234 ? -5.879 -14.228 15.926 1.00 77.75 234 ARG A CA 1
ATOM 1812 C C . ARG A 1 234 ? -6.985 -13.173 15.968 1.00 77.75 234 ARG A C 1
ATOM 1814 O O . ARG A 1 234 ? -6.778 -12.120 16.550 1.00 77.75 234 ARG A O 1
ATOM 1821 N N . SER A 1 235 ? -8.125 -13.435 15.333 1.00 79.19 235 SER A N 1
ATOM 1822 C CA . SER A 1 235 ? -9.286 -12.535 15.319 1.00 79.19 235 SER A CA 1
ATOM 1823 C C . SER A 1 235 ? -10.134 -12.599 16.587 1.00 79.19 235 SER A C 1
ATOM 1825 O O . SER A 1 235 ? -10.934 -11.697 16.822 1.00 79.19 235 SER A O 1
ATOM 1827 N N . VAL A 1 236 ? -10.023 -13.692 17.345 1.00 71.06 236 VAL A N 1
ATOM 1828 C CA . VAL A 1 236 ? -10.794 -13.927 18.576 1.00 71.06 236 VAL A CA 1
ATOM 1829 C C . VAL A 1 236 ? -10.004 -13.501 19.820 1.00 71.06 236 VAL A C 1
ATOM 1831 O O . VAL A 1 236 ? -10.609 -13.181 20.843 1.00 71.06 236 VAL A O 1
ATOM 1834 N N . GLU A 1 237 ? -8.671 -13.490 19.723 1.00 54.09 237 GLU A N 1
ATOM 1835 C CA . GLU A 1 237 ? -7.738 -13.042 20.768 1.00 54.09 237 GLU A CA 1
ATOM 1836 C C . GLU A 1 237 ? -7.746 -11.520 20.964 1.00 54.09 237 GLU A C 1
ATOM 1838 O O . GLU A 1 237 ? -7.635 -11.117 22.146 1.00 54.09 237 GLU A O 1
#

Organism: Fundulus heteroclitus (NCBI:txid8078)